Protein AF-A0A2K3LK85-F1 (afdb_monomer)

pLDDT: mean 71.5, std 15.13, range [30.73, 89.31]

Sequence (200 aa):
MRDLKNELQSFEGEEYDESHKAKAIETLKRMESWNLFSDTHEEFQNYTVARDSFLSHLGATLWGSMRHIISPSVSDGAFHYYEKISFQLFFMTQEKVRHIKQLPVDMNAIKDGLSSLMVPSQKPMFSPHMLPLSDDPDLAMAFSVARRAAAVPLLLVNGTYRKTIRTYLDSSILQYQLQRLNKHGSLKVLSGEGSSFTSS

Foldseek 3Di:
DVVLVVVLVVLVPDDDDPVVSVVVVVVSVVVQVPPPPNDDPDDDPVVVVVVVVVVVVVVVVCVVVVCVVCPPDPDPDDDDDDQEDEAEAEAEAQDPPVDPVPDPDDPVVVVVVVVVPDDPSHDYHYHYDYDYCVVDVQLVVLQVVQWDWDFDWDQDPVRDIDTDIDIGGNVPSNVVVVVVVVVVVVVVVVVPPPPDDDDD

Nearest PDB structures (foldseek):
  2wbl-assembly1_B  TM=4.369E-01  e=9.406E+00  Arabidopsis thaliana
  5oqm-assembly1_W  TM=2.975E-01  e=4.882E+00  Saccharomyces cerevisiae
  2zv3-assembly5_I-2  TM=2.034E-01  e=3.756E+00  Methanocaldococcus jannaschii DSM 2661

Organism: Trifolium pratense (NCBI:txid57577)

Secondary structure (DSSP, 8-state):
-HHHHHHHHHHHTS---HHHHHHHHHHHHHHHHT-TTTT-----THHHHHHHHHHHHHHHHHHHHHHHH-PPPS-SS-----SEEEEEEEEEESS----GGGSS--HHHHHHHHHHTS-TT-EEEEEEEEEE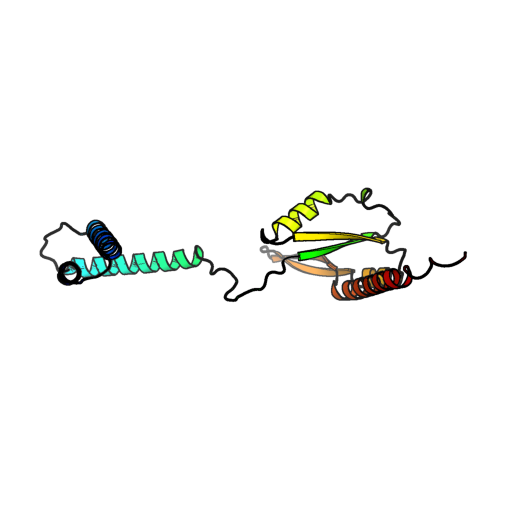TTS-HHHHHHHHHHEEEEEEEEE-TTS-EEEEEEEEE-HHHHHHHHHHHHHHHHHHHHTTSS------

Radius of gyration: 34.55 Å; Cα contacts (8 Å, |Δi|>4): 120; chains: 1; bounding box: 71×32×111 Å

Structure (mmCIF, N/CA/C/O backbone):
data_AF-A0A2K3LK85-F1
#
_entry.id   AF-A0A2K3LK85-F1
#
loop_
_atom_site.group_PDB
_atom_site.id
_atom_site.type_symbol
_atom_site.label_atom_id
_atom_site.label_alt_id
_atom_site.label_comp_id
_atom_site.label_asym_id
_atom_site.label_entity_id
_atom_site.label_seq_id
_atom_site.pdbx_PDB_ins_code
_atom_site.Cartn_x
_atom_site.Cartn_y
_atom_site.Cartn_z
_atom_site.occupancy
_atom_site.B_iso_or_equiv
_atom_site.auth_seq_id
_atom_site.auth_comp_id
_atom_site.auth_asym_id
_atom_site.auth_atom_id
_atom_site.pdbx_PDB_model_num
ATOM 1 N N . MET A 1 1 ? -18.740 -0.805 57.626 1.00 52.25 1 MET A N 1
ATOM 2 C CA . MET A 1 1 ? -19.887 -1.689 57.283 1.00 52.25 1 MET A CA 1
ATOM 3 C C . MET A 1 1 ? -21.223 -1.240 57.881 1.00 52.25 1 MET A C 1
ATOM 5 O O . MET A 1 1 ? -22.239 -1.792 57.484 1.00 52.25 1 MET A O 1
ATOM 9 N N . ARG A 1 2 ? -21.274 -0.247 58.788 1.00 50.94 2 ARG A N 1
ATOM 10 C CA . ARG A 1 2 ? -22.553 0.402 59.142 1.00 50.94 2 ARG A CA 1
ATOM 11 C C . ARG A 1 2 ? -23.073 1.266 57.984 1.00 50.94 2 ARG A C 1
ATOM 13 O O . ARG A 1 2 ? -24.274 1.337 57.781 1.00 50.94 2 ARG A O 1
ATOM 20 N N . ASP A 1 3 ? -22.163 1.787 57.165 1.00 57.94 3 ASP A N 1
ATOM 21 C CA . ASP A 1 3 ? -22.474 2.708 56.065 1.00 57.94 3 ASP A CA 1
ATOM 22 C C . ASP A 1 3 ? -23.270 2.043 54.930 1.00 57.94 3 ASP A C 1
ATOM 24 O O . ASP A 1 3 ? -24.302 2.567 54.549 1.00 57.94 3 ASP A O 1
ATOM 28 N N . LEU A 1 4 ? -22.914 0.824 54.494 1.00 58.78 4 LEU A N 1
ATOM 29 C CA . LEU A 1 4 ? -23.680 0.084 53.469 1.00 58.78 4 LEU A CA 1
ATOM 30 C C . LEU A 1 4 ? -25.097 -0.310 53.921 1.00 58.78 4 LEU A C 1
ATOM 32 O O . LEU A 1 4 ? -26.028 -0.311 53.120 1.00 58.78 4 LEU A O 1
ATOM 36 N N . LYS A 1 5 ? -25.272 -0.651 55.205 1.00 61.19 5 LYS A N 1
ATOM 37 C CA . LYS A 1 5 ? -26.602 -0.946 55.765 1.00 61.19 5 LYS A CA 1
ATOM 38 C C . LYS A 1 5 ? -27.460 0.320 55.853 1.00 61.19 5 LYS A C 1
ATOM 40 O O . LYS A 1 5 ? -28.657 0.252 55.591 1.00 61.19 5 LYS A O 1
ATOM 45 N N . ASN A 1 6 ? -26.840 1.459 56.161 1.00 64.50 6 ASN A N 1
ATOM 46 C CA . ASN A 1 6 ? -27.499 2.763 56.155 1.00 64.50 6 ASN A CA 1
ATOM 47 C C . ASN A 1 6 ? -27.847 3.217 54.725 1.00 64.50 6 ASN A C 1
ATOM 49 O O . ASN A 1 6 ? -28.935 3.738 54.505 1.00 64.50 6 ASN A O 1
ATOM 53 N N . GLU A 1 7 ? -26.973 2.966 53.745 1.00 63.00 7 GLU A N 1
ATOM 54 C CA . GLU A 1 7 ? -27.234 3.246 52.327 1.00 63.00 7 GLU A CA 1
ATOM 55 C C . GLU A 1 7 ? -28.400 2.398 51.794 1.00 63.00 7 GLU A C 1
ATOM 57 O O . GLU A 1 7 ? -29.310 2.942 51.171 1.00 63.00 7 GLU A O 1
ATOM 62 N N . LEU A 1 8 ? -28.458 1.100 52.122 1.00 64.06 8 LEU A N 1
ATOM 63 C CA . LEU A 1 8 ? -29.600 0.230 51.792 1.00 64.06 8 LEU A CA 1
ATOM 64 C C . LEU A 1 8 ? -30.926 0.763 52.356 1.00 64.06 8 LEU A C 1
ATOM 66 O O . LEU A 1 8 ? -31.922 0.778 51.636 1.00 64.06 8 LEU A O 1
ATOM 70 N N . GLN A 1 9 ? -30.933 1.238 53.608 1.00 63.16 9 GLN A N 1
ATOM 71 C CA . GLN A 1 9 ? -32.120 1.857 54.212 1.00 63.16 9 GLN A CA 1
ATOM 72 C C . GLN A 1 9 ? -32.482 3.199 53.565 1.00 63.16 9 GLN A C 1
ATOM 74 O O . GLN A 1 9 ? -33.666 3.491 53.408 1.00 63.16 9 GLN A O 1
ATOM 79 N N . SER A 1 10 ? -31.497 4.004 53.146 1.00 64.00 10 SER A N 1
ATOM 80 C CA . SER A 1 10 ? -31.772 5.273 52.455 1.00 64.00 10 SER A CA 1
ATOM 81 C C . SER A 1 10 ? -32.416 5.071 51.086 1.00 64.00 10 SER A C 1
ATOM 83 O O . SER A 1 10 ? -33.276 5.856 50.694 1.00 64.00 10 SER A O 1
ATOM 85 N N . PHE A 1 11 ? -32.082 3.974 50.397 1.00 61.31 11 PHE A N 1
ATOM 86 C CA . PHE A 1 11 ? -32.731 3.649 49.136 1.00 61.31 11 PHE A CA 1
ATOM 87 C C . PHE A 1 11 ? -34.175 3.206 49.333 1.00 61.31 11 PHE A C 1
ATOM 89 O O . PHE A 1 11 ? -34.957 3.388 48.420 1.00 61.31 11 PHE A O 1
ATOM 96 N N . GLU A 1 12 ? -34.587 2.687 50.488 1.00 60.94 12 GLU A N 1
ATOM 97 C CA . GLU A 1 12 ? -35.963 2.218 50.696 1.00 60.94 12 GLU A CA 1
ATOM 98 C C . GLU A 1 12 ? -36.992 3.374 50.676 1.00 60.94 12 GLU A C 1
ATOM 100 O O . GLU A 1 12 ? -38.102 3.186 50.174 1.00 60.94 12 GLU A O 1
ATOM 105 N N . GLY A 1 13 ? -36.599 4.585 51.097 1.00 57.75 13 GLY A N 1
ATOM 106 C CA . GLY A 1 13 ? -37.494 5.731 51.325 1.00 57.75 13 GLY A CA 1
ATOM 107 C C . GLY A 1 13 ? -37.734 6.716 50.168 1.00 57.75 13 GLY A C 1
ATOM 108 O O . GLY A 1 13 ? -38.647 7.529 50.289 1.00 57.75 13 GLY A O 1
ATOM 109 N N . GLU A 1 14 ? -36.975 6.676 49.064 1.00 58.06 14 GLU A N 1
ATOM 110 C CA . GLU A 1 14 ? -37.118 7.660 47.969 1.00 58.06 14 GLU A CA 1
ATOM 111 C C . GLU A 1 14 ? -37.818 7.103 46.710 1.00 58.06 14 GLU A C 1
ATOM 113 O O . GLU A 1 14 ? -37.656 5.937 46.326 1.00 58.06 14 GLU A O 1
ATOM 118 N N . GLU A 1 15 ? -38.614 7.976 46.081 1.00 56.16 15 GLU A N 1
ATOM 119 C CA . GLU A 1 15 ? -39.517 7.775 44.934 1.00 56.16 15 GLU A CA 1
ATOM 120 C C . GLU A 1 15 ? -38.744 7.753 43.593 1.00 56.16 15 GLU A C 1
ATOM 122 O O . GLU A 1 15 ? -39.042 8.487 42.654 1.00 56.16 15 GLU A O 1
ATOM 127 N N . TYR A 1 16 ? -37.687 6.939 43.514 1.00 57.47 16 TYR A N 1
ATOM 128 C CA . TYR A 1 16 ? -36.951 6.679 42.271 1.00 57.47 16 TYR A CA 1
ATOM 129 C C . TYR A 1 16 ? -37.544 5.486 41.510 1.00 57.47 16 TYR A C 1
ATOM 131 O O . TYR A 1 16 ? -37.995 4.519 42.120 1.00 57.47 16 TYR A O 1
ATOM 139 N N . ASP A 1 17 ? -37.469 5.553 40.175 1.00 63.59 17 ASP A N 1
ATOM 140 C CA . ASP A 1 17 ? -37.829 4.515 39.198 1.00 63.59 17 ASP A CA 1
ATOM 141 C C . ASP A 1 17 ? -37.595 3.090 39.750 1.00 63.59 17 ASP A C 1
ATOM 143 O O . ASP A 1 17 ? -36.450 2.658 39.919 1.00 63.59 17 ASP A O 1
ATOM 147 N N . GLU A 1 18 ? -38.675 2.347 40.019 1.00 66.75 18 GLU A N 1
ATOM 148 C CA . GLU A 1 18 ? -38.678 0.996 40.625 1.00 66.75 18 GLU A CA 1
ATOM 149 C C . GLU A 1 18 ? -37.635 0.044 39.995 1.00 66.75 18 GLU A C 1
ATOM 151 O O . GLU A 1 18 ? -36.979 -0.744 40.675 1.00 66.75 18 GLU A O 1
ATOM 156 N N . SER A 1 19 ? -37.398 0.174 38.684 1.00 66.75 19 SER A N 1
ATOM 157 C CA . SER A 1 19 ? -36.391 -0.589 37.928 1.00 66.75 19 SER A CA 1
ATOM 158 C C . SER A 1 19 ? -34.941 -0.263 38.319 1.00 66.75 19 SER A C 1
ATOM 160 O O . SER A 1 19 ? -34.103 -1.163 38.436 1.00 66.75 19 SER A O 1
ATOM 162 N N . HIS A 1 20 ? -34.626 1.014 38.543 1.00 65.25 20 HIS A N 1
ATOM 163 C CA . HIS A 1 20 ? -33.297 1.451 38.979 1.00 65.25 20 HIS A CA 1
ATOM 164 C C . HIS A 1 20 ? -33.050 1.059 40.435 1.00 65.25 20 HIS A C 1
ATOM 166 O O . HIS A 1 20 ? -31.958 0.599 40.769 1.00 65.25 20 HIS A O 1
ATOM 172 N N . LYS A 1 21 ? -34.092 1.146 41.266 1.00 68.00 21 LYS A N 1
ATOM 173 C CA . LYS A 1 21 ? -34.088 0.723 42.668 1.00 68.00 21 LYS A CA 1
ATOM 174 C C . LYS A 1 21 ? -33.811 -0.776 42.799 1.00 68.00 21 LYS A C 1
ATOM 176 O O . LYS A 1 21 ? -32.891 -1.178 43.509 1.00 68.00 21 LYS A O 1
ATOM 181 N N . ALA A 1 22 ? -34.523 -1.599 42.028 1.00 74.25 22 ALA A N 1
ATOM 182 C CA . ALA A 1 22 ? -34.321 -3.045 41.995 1.00 74.25 22 ALA A CA 1
ATOM 183 C C . ALA A 1 22 ? -32.904 -3.425 41.536 1.00 74.25 22 ALA A C 1
ATOM 185 O O . ALA A 1 22 ? -32.256 -4.256 42.175 1.00 74.25 22 ALA A O 1
ATOM 186 N N . LYS A 1 23 ? -32.386 -2.779 40.481 1.00 75.12 23 LYS A N 1
ATOM 187 C CA . LYS A 1 23 ? -31.014 -3.013 39.998 1.00 75.12 23 LYS A CA 1
ATOM 188 C C . LYS A 1 23 ? -29.960 -2.590 41.015 1.00 75.12 23 LYS A C 1
ATOM 190 O O . LYS A 1 23 ? -29.017 -3.344 41.226 1.00 75.12 23 LYS A O 1
ATOM 195 N N . ALA A 1 24 ? -30.131 -1.433 41.657 1.00 71.25 24 ALA A N 1
ATOM 196 C CA . ALA A 1 24 ? -29.219 -0.937 42.685 1.00 71.25 24 ALA A CA 1
ATOM 197 C C . ALA A 1 24 ? -29.169 -1.894 43.887 1.00 71.25 24 ALA A C 1
ATOM 199 O O . ALA A 1 24 ? -28.087 -2.306 44.312 1.00 71.25 24 ALA A O 1
ATOM 200 N N . ILE A 1 25 ? -30.333 -2.337 44.369 1.00 75.44 25 ILE A N 1
ATOM 201 C CA . ILE A 1 25 ? -30.440 -3.311 45.462 1.00 75.44 25 ILE A CA 1
ATOM 202 C C . ILE A 1 25 ? -29.812 -4.652 45.066 1.00 75.44 25 ILE A C 1
ATOM 204 O O . ILE A 1 25 ? -29.094 -5.251 45.867 1.00 75.44 25 ILE A O 1
ATOM 208 N N . GLU A 1 26 ? -30.031 -5.128 43.838 1.00 78.62 26 GLU A N 1
ATOM 209 C CA . GLU A 1 26 ? -29.419 -6.368 43.352 1.00 78.62 26 GLU A CA 1
ATOM 210 C C . GLU A 1 26 ? -27.890 -6.250 43.269 1.00 78.62 26 GLU A C 1
ATOM 212 O O . GLU A 1 26 ? -27.180 -7.153 43.714 1.00 78.62 26 GLU A O 1
ATOM 217 N N . THR A 1 27 ? -27.363 -5.128 42.766 1.00 73.50 27 THR A N 1
ATOM 218 C CA . THR A 1 27 ? -25.914 -4.882 42.737 1.00 73.50 27 THR A CA 1
ATOM 219 C C . THR A 1 27 ? -25.313 -4.805 44.133 1.00 73.50 27 THR A C 1
ATOM 221 O O . THR A 1 27 ? -24.254 -5.385 44.357 1.00 73.50 27 THR A O 1
ATOM 224 N N . LEU A 1 28 ? -25.998 -4.177 45.089 1.00 67.44 28 LEU A N 1
ATOM 225 C CA . LEU A 1 28 ? -25.526 -4.065 46.469 1.00 67.44 28 LEU A CA 1
ATOM 226 C C . LEU A 1 28 ? -25.572 -5.414 47.200 1.00 67.44 28 LEU A C 1
ATOM 228 O O . LEU A 1 28 ? -24.595 -5.781 47.849 1.00 67.44 28 LEU A O 1
ATOM 232 N N . LYS A 1 29 ? -26.633 -6.212 47.017 1.00 70.88 29 LYS A N 1
ATOM 233 C CA . LYS A 1 29 ? -26.694 -7.602 47.513 1.00 70.88 29 LYS A CA 1
ATOM 234 C C . LYS A 1 29 ? -25.614 -8.473 46.886 1.00 70.88 29 LYS A C 1
ATOM 236 O O . LYS A 1 29 ? -25.012 -9.304 47.562 1.00 70.88 29 LYS A O 1
ATOM 241 N N . ARG A 1 30 ? -25.333 -8.275 45.596 1.00 70.81 30 ARG A N 1
ATOM 242 C CA . ARG A 1 30 ? -24.245 -8.972 44.911 1.00 70.81 30 ARG A CA 1
ATOM 243 C C . ARG A 1 30 ? -22.894 -8.576 45.503 1.00 70.81 30 ARG A C 1
ATOM 245 O O . ARG A 1 30 ? -22.093 -9.464 45.762 1.00 70.81 30 ARG A O 1
ATOM 252 N N . MET A 1 31 ? -22.666 -7.295 45.788 1.00 63.22 31 MET A N 1
ATOM 253 C CA . MET A 1 31 ? -21.455 -6.807 46.462 1.00 63.22 31 MET A CA 1
ATOM 254 C C . MET A 1 31 ? -21.315 -7.352 47.888 1.00 63.22 31 MET A C 1
ATOM 256 O O . MET A 1 31 ? -20.213 -7.726 48.282 1.00 63.22 31 MET A O 1
ATOM 260 N N . GLU A 1 32 ? -22.415 -7.465 48.636 1.00 64.56 32 GLU A N 1
ATOM 261 C CA . GLU A 1 32 ? -22.434 -8.118 49.950 1.00 64.56 32 GLU A CA 1
ATOM 262 C C . GLU A 1 32 ? -22.091 -9.612 49.839 1.00 64.56 32 GLU A C 1
ATOM 264 O O . GLU A 1 32 ? -21.242 -10.099 50.581 1.00 64.56 32 GLU A O 1
ATOM 269 N N . SER A 1 33 ? -22.663 -10.326 48.863 1.00 65.12 33 SER A N 1
ATOM 270 C CA . SER A 1 33 ? -22.362 -11.746 48.613 1.00 65.12 33 SER A CA 1
ATOM 271 C C . SER A 1 33 ? -20.931 -11.995 48.119 1.00 65.12 33 SER A C 1
ATOM 273 O O . SER A 1 33 ? -20.397 -13.088 48.279 1.00 65.12 33 SER A O 1
ATOM 275 N N . TRP A 1 34 ? -20.299 -10.976 47.529 1.00 62.75 34 TRP A N 1
ATOM 276 C CA . TRP A 1 34 ? -18.907 -11.003 47.071 1.00 62.75 34 TRP A CA 1
ATOM 277 C C . TRP A 1 34 ? -17.908 -10.636 48.173 1.00 62.75 34 TRP A C 1
ATOM 279 O O . TRP A 1 34 ? -16.705 -10.525 47.924 1.00 62.75 34 TRP A O 1
ATOM 289 N N . ASN A 1 35 ? -18.385 -10.429 49.400 1.00 61.84 35 ASN A N 1
ATOM 290 C CA . ASN A 1 35 ? -17.525 -10.210 50.543 1.00 61.84 35 ASN A CA 1
ATOM 291 C C . ASN A 1 35 ? -16.883 -11.541 50.962 1.00 61.84 35 ASN A C 1
ATOM 293 O O . ASN A 1 35 ? -17.434 -12.290 51.760 1.00 61.84 35 ASN A O 1
ATOM 297 N N . LEU A 1 36 ? -15.683 -11.808 50.443 1.00 61.53 36 LEU A N 1
ATOM 298 C CA . LEU A 1 36 ? -14.880 -13.008 50.723 1.00 61.53 36 LEU A CA 1
ATOM 299 C C . LEU A 1 36 ? -14.551 -13.212 52.223 1.00 61.53 36 LEU A C 1
ATOM 301 O O . LEU A 1 36 ? -14.038 -14.258 52.606 1.00 61.53 36 LEU A O 1
ATOM 305 N N . PHE A 1 37 ? -14.817 -12.209 53.066 1.00 62.59 37 PHE A N 1
ATOM 306 C CA . PHE A 1 37 ? -14.458 -12.165 54.487 1.00 62.59 37 PHE A CA 1
ATOM 307 C C . PHE A 1 37 ? -15.685 -12.105 55.413 1.00 62.59 37 PHE A C 1
ATOM 309 O O . PHE A 1 37 ? -15.591 -11.593 56.527 1.00 62.59 37 PHE A O 1
ATOM 316 N N . SER A 1 38 ? -16.861 -12.533 54.944 1.00 55.75 38 SER A N 1
ATOM 317 C CA . SER A 1 38 ? -18.139 -12.236 55.601 1.00 55.75 38 SER A CA 1
ATOM 318 C C . SER A 1 38 ? -18.423 -12.979 56.909 1.00 55.75 38 SER A C 1
ATOM 320 O O . SER A 1 38 ? -19.418 -12.639 57.537 1.00 55.75 38 SER A O 1
ATOM 322 N N . ASP A 1 39 ? -17.592 -13.930 57.349 1.00 52.81 39 ASP A N 1
ATOM 323 C CA . ASP A 1 39 ? -17.990 -14.827 58.447 1.00 52.81 39 ASP A CA 1
ATOM 324 C C . ASP A 1 39 ? -16.873 -15.203 59.439 1.00 52.81 39 ASP A C 1
ATOM 326 O O . ASP A 1 39 ? -16.734 -16.351 59.851 1.00 52.81 39 ASP A O 1
ATOM 330 N N . THR A 1 40 ? -16.070 -14.229 59.876 1.00 51.19 40 THR A N 1
ATOM 331 C CA . THR A 1 40 ? -15.215 -14.418 61.064 1.00 51.19 40 THR A CA 1
ATOM 332 C C . THR A 1 40 ? -15.478 -13.322 62.086 1.00 51.19 40 THR A C 1
ATOM 334 O O . THR A 1 40 ? -15.008 -12.190 61.957 1.00 51.19 40 THR A O 1
ATOM 337 N N . HIS A 1 41 ? -16.253 -13.666 63.111 1.00 52.84 41 HIS A N 1
ATOM 338 C CA . HIS A 1 41 ? -16.478 -12.837 64.288 1.00 52.84 41 HIS A CA 1
ATOM 339 C C . HIS A 1 41 ? -15.264 -12.988 65.226 1.00 52.84 41 HIS A C 1
ATOM 341 O O . HIS A 1 41 ? -15.314 -13.776 66.162 1.00 52.84 41 HIS A O 1
ATOM 347 N N . GLU A 1 42 ? -14.149 -12.292 64.967 1.00 50.56 42 GLU A N 1
ATOM 348 C CA . GLU A 1 42 ? -12.942 -12.421 65.808 1.00 50.56 42 GLU A CA 1
ATOM 349 C C . GLU A 1 42 ? -12.243 -11.090 66.146 1.00 50.56 42 GLU A C 1
ATOM 351 O O . GLU A 1 42 ? -12.162 -10.155 65.351 1.00 50.56 42 GLU A O 1
ATOM 356 N N . GLU A 1 43 ? -11.736 -11.047 67.381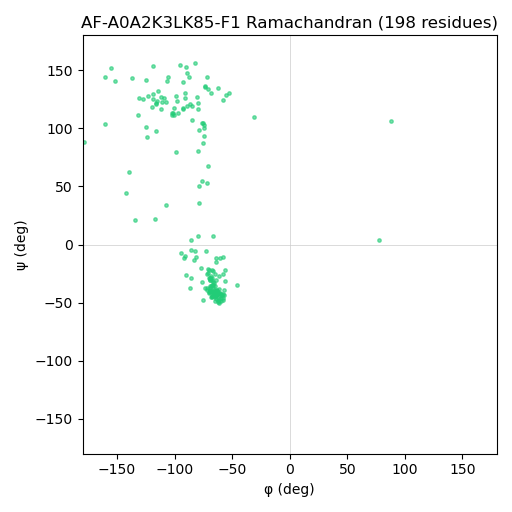 1.00 48.75 43 GLU A N 1
ATOM 357 C CA . GLU A 1 43 ? -11.305 -9.918 68.224 1.00 48.75 43 GLU A CA 1
ATOM 358 C C . GLU A 1 43 ? -10.068 -9.110 67.773 1.00 48.75 43 GLU A C 1
ATOM 360 O O . GLU A 1 43 ? -9.613 -8.230 68.507 1.00 48.75 43 GLU A O 1
ATOM 365 N N . PHE A 1 44 ? -9.500 -9.340 66.585 1.00 52.12 44 PHE A N 1
ATOM 366 C CA . PHE A 1 44 ? -8.187 -8.780 66.230 1.00 52.12 44 PHE A CA 1
ATOM 367 C C . PHE A 1 44 ? -8.226 -7.708 65.129 1.00 52.12 44 PHE A C 1
ATOM 369 O O . PHE A 1 44 ? -8.478 -7.976 63.957 1.00 52.12 44 PHE A O 1
ATOM 376 N N . GLN A 1 45 ? -7.828 -6.486 65.501 1.00 54.47 45 GLN A N 1
ATOM 377 C CA . GLN A 1 45 ? -7.684 -5.301 64.632 1.00 54.47 45 GLN A CA 1
ATOM 378 C C . GLN A 1 45 ? -6.661 -5.459 63.481 1.00 54.47 45 GLN A C 1
ATOM 380 O O . GLN A 1 45 ? -6.619 -4.636 62.569 1.00 54.47 45 GLN A O 1
ATOM 385 N N . ASN A 1 46 ? -5.839 -6.515 63.488 1.00 53.66 46 ASN A N 1
ATOM 386 C CA . ASN A 1 46 ? -4.770 -6.721 62.502 1.00 53.66 46 ASN A CA 1
ATOM 387 C C . ASN A 1 46 ? -5.266 -7.222 61.132 1.00 53.66 46 ASN A C 1
ATOM 389 O O . ASN A 1 46 ? -4.566 -7.043 60.133 1.00 53.66 46 ASN A O 1
ATOM 393 N N . TYR A 1 47 ? -6.470 -7.803 61.049 1.00 55.91 47 TYR A N 1
ATOM 394 C CA . TYR A 1 47 ? -7.026 -8.285 59.775 1.00 55.91 47 TYR A CA 1
ATOM 395 C C . TYR A 1 47 ? -7.384 -7.149 58.810 1.00 55.91 47 TYR A C 1
ATOM 397 O O . TYR A 1 47 ? -7.323 -7.336 57.596 1.00 55.91 47 TYR A O 1
ATOM 405 N N . THR A 1 48 ? -7.691 -5.955 59.323 1.00 60.78 48 THR A N 1
ATOM 406 C CA . THR A 1 48 ? -8.045 -4.791 58.498 1.00 60.78 48 THR A CA 1
ATOM 407 C C . THR A 1 48 ? -6.863 -4.326 57.645 1.00 60.78 48 THR A C 1
ATOM 409 O O . THR A 1 48 ? -7.025 -4.094 56.453 1.00 60.78 48 THR A O 1
ATOM 412 N N . VAL A 1 49 ? -5.647 -4.292 58.207 1.00 65.62 49 VAL A N 1
ATOM 413 C CA . VAL A 1 49 ? -4.433 -3.886 57.471 1.00 65.62 49 VAL A CA 1
ATOM 414 C C . VAL A 1 49 ? -4.040 -4.933 56.426 1.00 65.62 49 VAL A C 1
ATOM 416 O O . VAL A 1 49 ? -3.680 -4.582 55.303 1.00 65.62 49 VAL A O 1
ATOM 419 N N . ALA A 1 50 ? -4.142 -6.222 56.766 1.00 68.88 50 ALA A N 1
ATOM 420 C CA . ALA A 1 50 ? -3.867 -7.310 55.826 1.00 68.88 50 ALA A CA 1
ATOM 421 C C . ALA A 1 50 ? -4.871 -7.319 54.661 1.00 68.88 50 ALA A C 1
ATOM 423 O O . ALA A 1 50 ? -4.479 -7.475 53.504 1.00 68.88 50 ALA A O 1
ATOM 424 N N . ARG A 1 51 ? -6.153 -7.079 54.957 1.00 70.12 51 ARG A N 1
ATOM 425 C CA . ARG A 1 51 ? -7.216 -6.921 53.960 1.00 70.12 51 ARG A CA 1
ATOM 426 C C . ARG A 1 51 ? -6.956 -5.727 53.045 1.00 70.12 51 ARG A C 1
ATOM 428 O O . ARG A 1 51 ? -7.005 -5.887 51.828 1.00 70.12 51 ARG A O 1
ATOM 435 N N . ASP A 1 52 ? -6.666 -4.558 53.605 1.00 72.38 52 ASP A N 1
ATOM 436 C CA . ASP A 1 52 ? -6.443 -3.343 52.816 1.00 72.38 52 ASP A CA 1
ATOM 437 C C . ASP A 1 52 ? -5.174 -3.456 51.961 1.00 72.38 52 ASP A C 1
ATOM 439 O O . ASP A 1 52 ? -5.166 -3.033 50.803 1.00 72.38 52 ASP A O 1
ATOM 443 N N . SER A 1 53 ? -4.127 -4.105 52.479 1.00 79.38 53 SER A N 1
ATOM 444 C CA . SER A 1 53 ? -2.909 -4.409 51.724 1.00 79.38 53 SER A CA 1
ATOM 445 C C . SER A 1 53 ? -3.178 -5.384 50.572 1.00 79.38 53 SER A C 1
ATOM 447 O O . SER A 1 53 ? -2.757 -5.130 49.441 1.00 79.38 53 SER A O 1
ATOM 449 N N . PHE A 1 54 ? -3.948 -6.450 50.818 1.00 82.00 54 PHE A N 1
ATOM 450 C CA . PHE A 1 54 ? -4.345 -7.411 49.788 1.00 82.00 54 PHE A CA 1
ATOM 451 C C . PHE A 1 54 ? -5.187 -6.757 48.684 1.00 82.00 54 PHE A C 1
ATOM 453 O O . PHE A 1 54 ? -4.865 -6.899 47.504 1.00 82.00 54 PHE A O 1
ATOM 460 N N . LEU A 1 55 ? -6.223 -5.995 49.049 1.00 83.00 55 LEU A N 1
ATOM 461 C CA . LEU A 1 55 ? -7.083 -5.301 48.085 1.00 83.00 55 LEU A CA 1
ATOM 462 C C . LEU A 1 55 ? -6.304 -4.257 47.277 1.00 83.00 55 LEU A C 1
ATOM 464 O O . LEU A 1 55 ? -6.483 -4.167 46.062 1.00 83.00 55 LEU A O 1
ATOM 468 N N . SER A 1 56 ? -5.391 -3.523 47.919 1.00 85.44 56 SER A N 1
ATOM 469 C CA . SER A 1 56 ? -4.513 -2.564 47.238 1.00 85.44 56 SER A CA 1
ATOM 470 C C . SER A 1 56 ? -3.584 -3.257 46.241 1.00 85.44 56 SER A C 1
ATOM 472 O O . SER A 1 56 ? -3.423 -2.796 45.109 1.00 85.44 56 SER A O 1
ATOM 474 N N . HIS A 1 57 ? -2.996 -4.392 46.626 1.00 84.00 57 HIS A N 1
ATOM 475 C CA . HIS A 1 57 ? -2.084 -5.131 45.760 1.00 84.00 57 HIS A CA 1
ATOM 476 C C . HIS A 1 57 ? -2.810 -5.782 44.572 1.00 84.00 57 HIS A C 1
ATOM 478 O O . HIS A 1 57 ? -2.326 -5.724 43.435 1.00 84.00 57 HIS A O 1
ATOM 484 N N . LEU A 1 58 ? -4.000 -6.335 44.810 1.00 84.12 58 LEU A N 1
ATOM 485 C CA . LEU A 1 58 ? -4.863 -6.900 43.776 1.00 84.12 58 LEU A CA 1
ATOM 486 C C . LEU A 1 58 ? -5.339 -5.816 42.800 1.00 84.12 58 LEU A C 1
ATOM 488 O O . LEU A 1 58 ? -5.233 -6.002 41.587 1.00 84.12 58 LEU A O 1
ATOM 492 N N . GLY A 1 59 ? -5.768 -4.656 43.308 1.00 82.75 59 GLY A N 1
ATOM 493 C CA . GLY A 1 59 ? -6.150 -3.504 42.488 1.00 82.75 59 GLY A CA 1
ATOM 494 C C . GLY A 1 59 ? -5.002 -2.994 41.613 1.00 82.75 59 GLY A C 1
ATOM 495 O O . GLY A 1 59 ? -5.191 -2.772 40.417 1.00 82.75 59 GLY A O 1
ATOM 496 N N . ALA A 1 60 ? -3.789 -2.890 42.167 1.00 84.31 60 ALA A N 1
ATOM 497 C CA . ALA A 1 60 ? -2.600 -2.487 41.414 1.00 84.31 60 ALA A CA 1
ATOM 498 C C . ALA A 1 60 ? -2.238 -3.491 40.304 1.00 84.31 60 ALA A C 1
ATOM 500 O O . ALA A 1 60 ? -1.918 -3.094 39.181 1.00 84.31 60 ALA A O 1
ATOM 501 N N . THR A 1 61 ? -2.329 -4.789 40.599 1.00 84.31 61 THR A N 1
ATOM 502 C CA . THR A 1 61 ? -2.031 -5.863 39.638 1.00 84.31 61 THR A CA 1
ATOM 503 C C . THR A 1 61 ? -3.055 -5.897 38.506 1.00 84.31 61 THR A C 1
ATOM 505 O O . THR A 1 61 ? -2.685 -5.966 37.331 1.00 84.31 61 THR A O 1
ATOM 508 N N . LEU A 1 62 ? -4.341 -5.767 38.842 1.00 80.62 62 LEU A N 1
ATOM 509 C CA . LEU A 1 62 ? -5.414 -5.683 37.856 1.00 80.62 62 LEU A CA 1
ATOM 510 C C . LEU A 1 62 ? -5.254 -4.448 36.970 1.00 80.62 62 LEU A C 1
ATOM 512 O O . LEU A 1 62 ? -5.260 -4.596 35.753 1.00 80.62 62 LEU A O 1
ATOM 516 N N . TRP A 1 63 ? -5.011 -3.265 37.541 1.00 76.00 63 TRP A N 1
ATOM 517 C CA . TRP A 1 63 ? -4.794 -2.036 36.769 1.00 76.00 63 TRP A CA 1
ATOM 518 C C . TRP A 1 63 ? -3.593 -2.136 35.816 1.00 76.00 63 TRP A C 1
ATOM 520 O O . TRP A 1 63 ? -3.683 -1.737 34.651 1.00 76.00 63 TRP A O 1
ATOM 530 N N . GLY A 1 64 ? -2.482 -2.719 36.282 1.00 74.88 64 GLY A N 1
ATOM 531 C CA . GLY A 1 64 ? -1.310 -2.996 35.451 1.00 74.88 64 GLY A CA 1
ATOM 532 C C . GLY A 1 64 ? -1.629 -3.929 34.279 1.00 74.88 64 GLY A C 1
ATOM 533 O O . GLY A 1 64 ? -1.273 -3.628 33.143 1.00 74.88 64 GLY A O 1
ATOM 534 N N . SER A 1 65 ? -2.364 -5.018 34.527 1.00 73.88 65 SER A N 1
ATOM 535 C CA . SER A 1 65 ? -2.773 -5.964 33.477 1.00 73.88 65 SER A CA 1
ATOM 536 C C . SER A 1 65 ? -3.803 -5.377 32.499 1.00 73.88 65 SER A C 1
ATOM 538 O O . SER A 1 65 ? -3.713 -5.590 31.289 1.00 73.88 65 SER A O 1
ATOM 540 N N . MET A 1 66 ? -4.739 -4.566 32.993 1.00 63.94 66 MET A N 1
ATOM 541 C CA . MET A 1 66 ? -5.814 -3.966 32.206 1.00 63.94 66 MET A CA 1
ATOM 542 C C . MET A 1 66 ? -5.277 -2.917 31.226 1.00 63.94 66 MET A C 1
ATOM 544 O O . MET A 1 66 ? -5.797 -2.820 30.121 1.00 63.94 66 MET A O 1
ATOM 548 N N . ARG A 1 67 ? -4.173 -2.222 31.551 1.00 62.00 67 ARG A N 1
ATOM 549 C CA . ARG A 1 67 ? -3.437 -1.370 30.591 1.00 62.00 67 ARG A CA 1
ATOM 550 C C . ARG A 1 67 ? -2.872 -2.130 29.389 1.00 62.00 67 ARG A C 1
ATOM 552 O O . ARG A 1 67 ? -2.676 -1.524 28.341 1.00 62.00 67 ARG A O 1
ATOM 559 N N . HIS A 1 68 ? -2.577 -3.421 29.535 1.00 62.91 68 HIS A N 1
ATOM 560 C CA . HIS A 1 68 ? -2.059 -4.247 28.442 1.00 62.91 68 HIS A CA 1
ATOM 561 C C . HIS A 1 68 ? -3.170 -4.936 27.638 1.00 62.91 68 HIS A C 1
ATOM 563 O O . HIS A 1 68 ? -2.966 -5.225 26.463 1.00 62.91 68 HIS A O 1
ATOM 569 N N . ILE A 1 69 ? -4.336 -5.180 28.247 1.00 60.22 69 ILE A N 1
ATOM 570 C CA . ILE A 1 69 ? -5.505 -5.790 27.585 1.00 60.22 69 ILE A CA 1
ATOM 571 C C . ILE A 1 69 ? -6.361 -4.726 26.885 1.00 60.22 69 ILE A C 1
ATOM 573 O O . ILE A 1 69 ? -6.866 -4.954 25.788 1.00 60.22 69 ILE A O 1
ATOM 577 N N . ILE A 1 70 ? -6.496 -3.547 27.491 1.00 55.56 70 ILE A N 1
ATOM 578 C CA . ILE A 1 70 ? -7.189 -2.395 26.919 1.00 55.56 70 ILE A CA 1
ATOM 579 C C . ILE A 1 70 ? -6.126 -1.479 26.328 1.00 55.56 70 ILE A C 1
ATOM 581 O O . ILE A 1 70 ? -5.730 -0.480 26.927 1.00 55.56 70 ILE A O 1
ATOM 585 N N . SER A 1 71 ? -5.646 -1.814 25.131 1.00 52.19 71 SER A N 1
ATOM 586 C CA . SER A 1 71 ? -5.055 -0.771 24.299 1.00 52.19 71 SER A CA 1
ATOM 587 C C . SER A 1 71 ? -6.142 0.291 24.092 1.00 52.19 71 SER A C 1
ATOM 589 O O . SER A 1 71 ? -7.226 -0.080 23.623 1.00 52.19 71 SER A O 1
ATOM 591 N N . PRO A 1 72 ? -5.923 1.575 24.428 1.00 55.44 72 PRO A N 1
ATOM 592 C CA . PRO A 1 72 ? -6.856 2.610 24.007 1.00 55.44 72 PRO A CA 1
ATOM 593 C C . PRO A 1 72 ? -7.037 2.472 22.494 1.00 55.44 72 PRO A C 1
ATOM 595 O O . PRO A 1 72 ? -6.051 2.324 21.766 1.00 55.44 72 PRO A O 1
ATOM 598 N N . SER A 1 73 ? -8.289 2.435 22.024 1.00 53.25 73 SER A N 1
ATOM 599 C CA . SER A 1 73 ? -8.542 2.402 20.585 1.00 53.25 73 SER A CA 1
ATOM 600 C C . SER A 1 73 ? -7.830 3.604 19.984 1.00 53.25 73 SER A C 1
ATOM 602 O O . SER A 1 73 ? -7.976 4.715 20.497 1.00 53.25 73 SER A O 1
ATOM 604 N N . VAL A 1 74 ? -7.024 3.372 18.956 1.00 57.53 74 VAL A N 1
ATOM 605 C CA . VAL A 1 74 ? -6.139 4.364 18.346 1.00 57.53 74 VAL A CA 1
ATOM 606 C C . VAL A 1 74 ? -6.966 5.391 17.566 1.00 57.53 74 VAL A C 1
ATOM 608 O O . VAL A 1 74 ? -6.943 5.405 16.343 1.00 57.53 74 VAL A O 1
ATOM 611 N N . SER A 1 75 ? -7.752 6.210 18.265 1.00 51.00 75 SER A N 1
ATOM 612 C CA . SER A 1 75 ? -8.506 7.333 17.709 1.00 51.00 75 SER A CA 1
ATOM 613 C C . SER A 1 75 ? -9.279 8.070 18.809 1.00 51.00 75 SER A C 1
ATOM 615 O O . SER A 1 75 ? -10.450 7.791 19.042 1.00 51.00 75 SER A O 1
ATOM 617 N N . ASP A 1 76 ? -8.642 9.052 19.445 1.00 50.66 76 ASP A N 1
ATOM 618 C CA . ASP A 1 76 ? -9.278 10.038 20.342 1.00 50.66 76 ASP A CA 1
ATOM 619 C C . ASP A 1 76 ? -9.998 11.155 19.542 1.00 50.66 76 ASP A C 1
ATOM 621 O O . ASP A 1 76 ? -9.950 12.335 19.873 1.00 50.66 76 ASP A O 1
ATOM 625 N N . GLY A 1 77 ? -10.598 10.813 18.395 1.00 57.97 77 GLY A N 1
ATOM 626 C CA . GLY A 1 77 ? -11.147 11.793 17.456 1.00 57.97 77 GLY A CA 1
ATOM 627 C C . GLY A 1 77 ? -12.265 11.244 16.573 1.00 57.97 77 GLY A C 1
ATOM 628 O O . GLY A 1 77 ? -12.310 10.056 16.259 1.00 57.97 77 GLY A O 1
ATOM 629 N N . ALA A 1 78 ? -13.167 12.129 16.142 1.00 59.69 78 ALA A N 1
ATOM 630 C CA . ALA A 1 78 ? -14.184 11.828 15.138 1.00 59.69 78 ALA A CA 1
ATOM 631 C C . ALA A 1 78 ? -13.535 11.783 13.744 1.00 59.69 78 ALA A C 1
ATOM 633 O O . ALA A 1 78 ? -13.458 12.790 13.040 1.00 59.69 78 ALA A O 1
ATOM 634 N N . PHE A 1 79 ? -13.023 10.619 13.349 1.00 65.62 79 PHE A N 1
ATOM 635 C CA . PHE A 1 79 ? -12.467 10.431 12.010 1.00 65.62 79 PHE A CA 1
ATOM 636 C C . PHE A 1 79 ? -13.594 10.213 10.998 1.00 65.62 79 PHE A C 1
ATOM 638 O O . PHE A 1 79 ? -14.392 9.284 11.112 1.00 65.62 79 PHE A O 1
ATOM 645 N N . HIS A 1 80 ? -13.658 11.082 9.988 1.00 69.12 80 HIS A N 1
ATOM 646 C CA . HIS A 1 80 ? -14.551 10.897 8.852 1.00 69.12 80 HIS A CA 1
ATOM 647 C C . HIS A 1 80 ? -13.984 9.808 7.938 1.00 69.12 80 HIS A C 1
ATOM 649 O O . HIS A 1 80 ? -13.021 10.029 7.201 1.00 69.12 80 HIS A O 1
ATOM 655 N N . TYR A 1 81 ? -14.583 8.621 7.991 1.00 75.06 81 TYR A N 1
ATOM 656 C CA . TYR A 1 81 ? -14.287 7.560 7.041 1.00 75.06 81 TYR A CA 1
ATOM 657 C C . TYR A 1 81 ? -15.037 7.827 5.740 1.00 75.06 81 TYR A C 1
ATOM 659 O O . TYR A 1 81 ? -16.266 7.809 5.702 1.00 75.06 81 TYR A O 1
ATOM 667 N N . TYR A 1 82 ? -14.290 8.050 4.661 1.00 81.12 82 TYR A N 1
ATOM 668 C CA . TYR A 1 82 ? -14.874 8.154 3.329 1.00 81.12 82 TYR A CA 1
ATOM 669 C C . TYR A 1 82 ? -15.549 6.835 2.942 1.00 81.12 82 TYR A C 1
ATOM 671 O O . TYR A 1 82 ? -14.970 5.761 3.113 1.00 81.12 82 TYR A O 1
ATOM 679 N N . GLU A 1 83 ? -16.759 6.921 2.385 1.00 84.12 83 GLU A N 1
ATOM 680 C CA . GLU A 1 83 ? -17.539 5.752 1.956 1.00 84.12 83 GLU A CA 1
ATOM 681 C C . GLU A 1 83 ? -16.871 5.016 0.784 1.00 84.12 83 GLU A C 1
ATOM 683 O O . GLU A 1 83 ? -16.969 3.798 0.672 1.00 84.12 83 GLU A O 1
ATOM 688 N N . LYS A 1 84 ? -16.180 5.739 -0.105 1.00 87.06 84 LYS A N 1
ATOM 689 C CA . LYS A 1 84 ? -15.554 5.179 -1.309 1.00 87.06 84 LYS A CA 1
ATOM 690 C C . LYS A 1 84 ? -14.043 5.332 -1.239 1.00 87.06 84 LYS A C 1
ATOM 692 O O . LYS A 1 84 ? -13.542 6.453 -1.183 1.00 87.06 84 LYS A O 1
ATOM 697 N N . ILE A 1 85 ? -13.323 4.215 -1.315 1.00 87.69 85 ILE A N 1
ATOM 698 C CA . ILE A 1 85 ? -11.859 4.206 -1.413 1.00 87.69 85 ILE A CA 1
ATOM 699 C C . ILE A 1 85 ? -11.470 3.729 -2.806 1.00 87.69 85 ILE A C 1
ATOM 701 O O . ILE A 1 85 ? -11.845 2.636 -3.224 1.00 87.69 85 ILE A O 1
ATOM 705 N N . SER A 1 86 ? -10.717 4.556 -3.529 1.00 87.38 86 SER A N 1
ATOM 706 C CA . SER A 1 86 ? -10.219 4.226 -4.866 1.00 87.38 86 SER A CA 1
ATOM 707 C C . SER A 1 86 ? -8.754 3.810 -4.805 1.00 87.38 86 SER A C 1
ATOM 709 O O . SER A 1 86 ? -7.877 4.628 -4.537 1.00 87.38 86 SER A O 1
ATOM 711 N N . PHE A 1 87 ? -8.489 2.543 -5.094 1.00 87.69 87 PHE A N 1
ATOM 712 C CA . PHE A 1 87 ? -7.152 1.984 -5.225 1.00 87.69 87 PHE A CA 1
ATOM 713 C C . PHE A 1 87 ? -6.713 2.037 -6.687 1.00 87.69 87 PHE A C 1
ATOM 715 O O . PHE A 1 87 ? -7.300 1.382 -7.550 1.00 87.69 87 PHE A O 1
ATOM 722 N N . GLN A 1 88 ? -5.651 2.790 -6.962 1.00 86.31 88 GLN A N 1
ATOM 723 C CA . GLN A 1 88 ? -4.960 2.758 -8.250 1.00 86.31 88 GLN A CA 1
ATOM 724 C C . GLN A 1 88 ? -3.755 1.825 -8.129 1.00 86.31 88 GLN A C 1
ATOM 726 O O . GLN A 1 88 ? -2.823 2.094 -7.373 1.00 86.31 88 GLN A O 1
ATOM 731 N N . LEU A 1 89 ? -3.798 0.706 -8.847 1.00 85.88 89 LEU A N 1
ATOM 732 C CA . LEU A 1 89 ? -2.761 -0.323 -8.825 1.00 85.88 89 LEU A CA 1
ATOM 733 C C . LEU A 1 89 ? -1.904 -0.171 -10.080 1.00 85.88 89 LEU A C 1
ATOM 735 O O . LEU A 1 89 ? -2.386 -0.436 -11.176 1.00 85.88 89 LEU A O 1
ATOM 739 N N . PHE A 1 90 ? -0.650 0.248 -9.931 1.00 83.69 90 PHE A N 1
ATOM 740 C CA . PHE A 1 90 ? 0.272 0.412 -11.056 1.00 83.69 90 PHE A CA 1
ATOM 741 C C . PHE A 1 90 ? 1.226 -0.780 -11.152 1.00 83.69 90 PHE A C 1
ATOM 743 O O . PHE A 1 90 ? 2.032 -1.012 -10.253 1.00 83.69 90 PHE A O 1
ATOM 750 N N . PHE A 1 91 ? 1.159 -1.509 -12.264 1.00 84.38 91 PHE A N 1
ATOM 751 C CA . PHE A 1 91 ? 2.091 -2.586 -12.588 1.00 84.38 91 PHE A CA 1
ATOM 752 C C . PHE A 1 91 ? 3.121 -2.076 -13.586 1.00 84.38 91 PHE A C 1
ATOM 754 O O . PHE A 1 91 ? 2.794 -1.782 -14.737 1.00 84.38 91 PHE A O 1
ATOM 761 N N . MET A 1 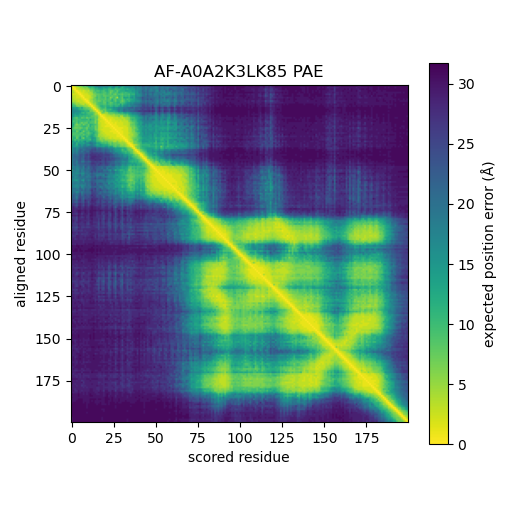92 ? 4.365 -1.957 -13.129 1.00 80.06 92 MET A N 1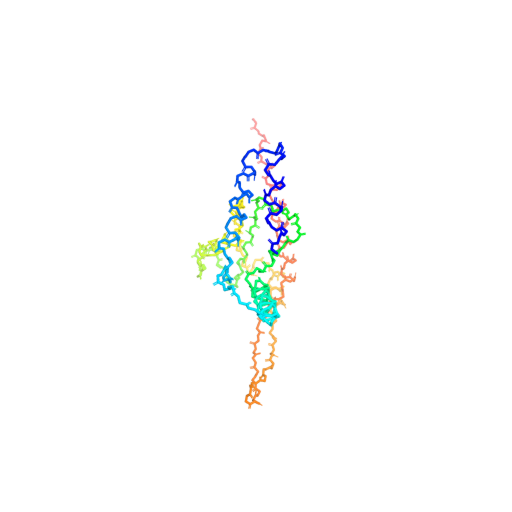
ATOM 762 C CA . MET A 1 92 ? 5.485 -1.506 -13.948 1.00 80.06 92 MET A CA 1
ATOM 763 C 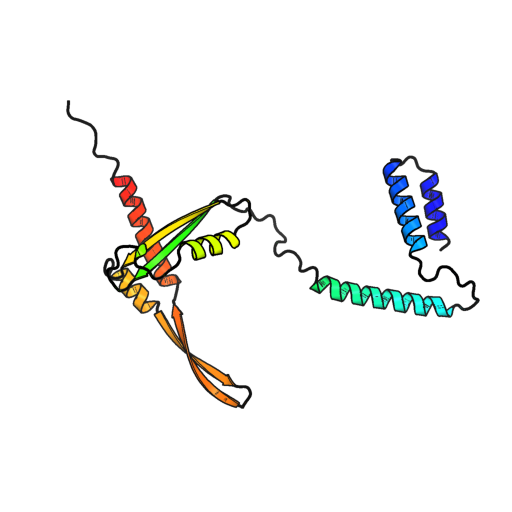C . MET A 1 92 ? 6.268 -2.715 -14.451 1.00 80.06 92 MET A C 1
ATOM 765 O O . MET A 1 92 ? 6.737 -3.526 -13.654 1.00 80.06 92 MET A O 1
ATOM 769 N N . THR A 1 93 ? 6.420 -2.830 -15.769 1.00 79.81 93 THR A N 1
ATOM 770 C CA . THR A 1 93 ? 7.165 -3.924 -16.411 1.00 79.81 93 THR A CA 1
ATOM 771 C C . THR A 1 93 ? 8.253 -3.369 -17.326 1.00 79.81 93 THR A C 1
ATOM 773 O O . THR A 1 93 ? 8.055 -2.354 -17.994 1.00 79.81 93 THR A O 1
ATOM 776 N N . GLN A 1 94 ? 9.420 -4.020 -17.346 1.00 70.88 94 GLN A N 1
ATOM 777 C CA . GLN A 1 94 ? 10.505 -3.696 -18.282 1.00 70.88 94 GLN A CA 1
ATOM 778 C C . GLN A 1 94 ? 10.208 -4.218 -19.693 1.00 70.88 94 GLN A C 1
ATOM 780 O O . GLN A 1 94 ? 10.572 -3.580 -20.678 1.00 70.88 94 GLN A O 1
ATOM 785 N N . GLU A 1 95 ? 9.509 -5.349 -19.792 1.00 66.81 95 GLU A N 1
ATOM 786 C CA . GLU A 1 95 ? 9.110 -5.953 -21.061 1.00 66.81 95 GLU A CA 1
ATOM 787 C C . GLU A 1 95 ? 7.745 -5.431 -21.515 1.00 66.81 95 GLU A C 1
ATOM 789 O O . GLU A 1 95 ? 6.900 -5.080 -20.688 1.00 66.81 95 GLU A O 1
ATOM 794 N N . LYS A 1 96 ? 7.495 -5.424 -22.834 1.00 63.09 96 LYS A N 1
ATOM 795 C CA . LYS A 1 96 ? 6.213 -5.031 -23.454 1.00 63.09 96 LYS A CA 1
ATOM 796 C C . LYS A 1 96 ? 5.113 -6.076 -23.217 1.00 63.09 96 LYS A C 1
ATOM 798 O O . LYS A 1 96 ? 4.468 -6.543 -24.155 1.00 63.09 96 LYS A O 1
ATOM 803 N N . VAL A 1 97 ? 4.881 -6.450 -21.966 1.00 60.53 97 VAL A N 1
ATOM 804 C CA . VAL A 1 97 ? 3.752 -7.289 -21.575 1.00 60.53 97 VAL A CA 1
ATOM 805 C C . VAL A 1 97 ? 2.521 -6.394 -21.586 1.00 60.53 97 VAL A C 1
ATOM 807 O O . VAL A 1 97 ? 2.351 -5.534 -20.728 1.00 60.53 97 VAL A O 1
ATOM 810 N N . ARG A 1 98 ? 1.684 -6.538 -22.616 1.00 59.81 98 ARG A N 1
ATOM 811 C CA . ARG A 1 98 ? 0.502 -5.683 -22.822 1.00 59.81 98 ARG A CA 1
ATOM 812 C C . ARG A 1 98 ? -0.719 -6.135 -22.016 1.00 59.81 98 ARG A C 1
ATOM 814 O O . ARG A 1 98 ? -1.678 -5.378 -21.899 1.00 59.81 98 ARG A O 1
ATOM 821 N N . HIS A 1 99 ? -0.707 -7.345 -21.449 1.00 61.19 99 HIS A N 1
ATOM 822 C CA . HIS A 1 99 ? -1.876 -7.935 -20.791 1.00 61.19 99 HIS A CA 1
ATOM 823 C C . HIS A 1 99 ? -1.621 -8.318 -19.328 1.00 61.19 99 HIS A C 1
ATOM 825 O O . HIS A 1 99 ? -0.716 -9.088 -19.030 1.00 61.19 99 HIS A O 1
ATOM 831 N N . ILE A 1 100 ? -2.491 -7.843 -18.424 1.00 60.69 100 ILE A N 1
ATOM 832 C CA . ILE A 1 100 ? -2.449 -8.113 -16.968 1.00 60.69 100 ILE A CA 1
ATOM 833 C C . ILE A 1 100 ? -2.477 -9.620 -16.674 1.00 60.69 100 ILE A C 1
ATOM 835 O O . ILE A 1 100 ? -1.860 -10.077 -15.723 1.00 60.69 100 ILE A O 1
ATOM 839 N N . LYS A 1 101 ? -3.143 -10.409 -17.529 1.00 62.44 101 LYS A N 1
ATOM 840 C CA . LYS A 1 101 ? -3.237 -11.875 -17.406 1.00 62.44 101 LYS A CA 1
ATOM 841 C C . LYS A 1 101 ? -1.896 -12.606 -17.551 1.00 62.44 101 LYS A C 1
ATOM 843 O O . LYS A 1 101 ? -1.834 -13.789 -17.248 1.00 62.44 101 LYS A O 1
ATOM 848 N N . GLN A 1 102 ? -0.863 -11.937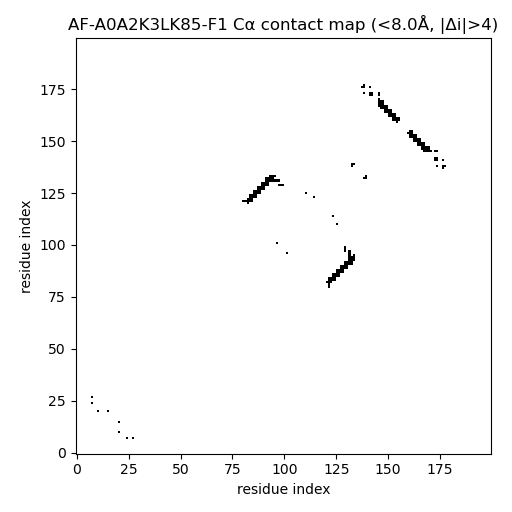 -18.059 1.00 66.69 102 GLN A N 1
ATOM 849 C CA . GLN A 1 102 ? 0.479 -12.502 -18.212 1.00 66.69 102 GLN A CA 1
ATOM 850 C C . GLN A 1 102 ? 1.389 -12.175 -17.021 1.00 66.69 102 GLN A C 1
ATOM 852 O O . GLN A 1 102 ? 2.491 -12.715 -16.950 1.00 66.69 102 GLN A O 1
ATOM 857 N N . LEU A 1 103 ? 0.953 -11.326 -16.076 1.00 68.81 103 LEU A N 1
ATOM 858 C CA . LEU A 1 103 ? 1.695 -11.153 -14.832 1.00 68.81 103 LEU A CA 1
ATOM 859 C C . LEU A 1 103 ? 1.504 -12.389 -13.940 1.00 68.81 103 LEU A C 1
ATOM 861 O O . LEU A 1 103 ? 0.366 -12.821 -13.747 1.00 68.81 103 LEU A O 1
ATOM 865 N N . PRO A 1 104 ? 2.576 -12.914 -13.322 1.00 72.31 104 PRO A N 1
ATOM 866 C CA . PRO A 1 104 ? 2.492 -13.966 -12.313 1.00 72.31 104 PRO A CA 1
ATOM 867 C C . PRO A 1 104 ? 2.014 -13.381 -10.971 1.00 72.31 104 PRO A C 1
ATOM 869 O O . PRO A 1 104 ? 2.698 -13.483 -9.955 1.00 72.31 104 PRO A O 1
ATOM 872 N N . VAL A 1 105 ? 0.874 -12.689 -10.975 1.00 78.12 105 VAL A N 1
ATOM 873 C CA . VAL A 1 105 ? 0.310 -12.014 -9.804 1.00 78.12 105 VAL A CA 1
ATOM 874 C C . VAL A 1 105 ? -1.160 -12.379 -9.670 1.00 78.12 105 VAL A C 1
ATOM 876 O O . VAL A 1 105 ? -1.951 -12.178 -10.593 1.00 78.12 105 VAL A O 1
ATOM 879 N N . ASP A 1 106 ? -1.531 -12.881 -8.493 1.00 83.62 106 ASP A N 1
ATOM 880 C CA . ASP A 1 106 ? -2.924 -13.143 -8.155 1.00 83.62 106 ASP A CA 1
ATOM 881 C C . ASP A 1 106 ? -3.633 -11.838 -7.773 1.00 83.62 106 ASP A C 1
ATOM 883 O O . ASP A 1 106 ? -3.534 -11.319 -6.658 1.00 83.62 106 ASP A O 1
ATOM 887 N N . MET A 1 107 ? -4.358 -11.291 -8.746 1.00 82.12 107 MET A N 1
ATOM 888 C CA . MET A 1 107 ? -5.137 -10.070 -8.575 1.00 82.12 107 MET A CA 1
ATOM 889 C C . MET A 1 107 ? -6.290 -10.233 -7.583 1.00 82.12 107 MET A C 1
ATOM 891 O O . MET A 1 107 ? -6.725 -9.228 -7.020 1.00 82.12 107 MET A O 1
ATOM 895 N N . ASN A 1 108 ? -6.797 -11.451 -7.380 1.00 86.44 108 ASN A N 1
ATOM 896 C CA . ASN A 1 108 ? -7.884 -11.696 -6.437 1.00 86.44 108 ASN A CA 1
ATOM 897 C C . ASN A 1 108 ? -7.340 -11.640 -5.012 1.00 86.44 108 ASN A C 1
ATOM 899 O O . ASN A 1 108 ? -7.834 -10.847 -4.222 1.00 86.44 108 ASN A O 1
ATOM 903 N N . ALA A 1 109 ? -6.220 -12.317 -4.742 1.00 88.19 109 ALA A N 1
ATOM 904 C CA . ALA A 1 109 ? -5.558 -12.254 -3.439 1.00 88.19 109 ALA A CA 1
ATOM 905 C C . ALA A 1 109 ? -5.183 -10.817 -3.022 1.00 88.19 109 ALA A C 1
ATOM 907 O O . ALA A 1 109 ? -5.339 -10.448 -1.859 1.00 88.19 109 ALA A O 1
ATOM 908 N N . ILE A 1 110 ? -4.728 -9.975 -3.963 1.00 87.69 110 ILE A N 1
ATOM 909 C CA . ILE A 1 110 ? -4.428 -8.561 -3.673 1.00 87.69 110 ILE A CA 1
ATOM 910 C C . ILE A 1 110 ? -5.700 -7.777 -3.346 1.00 87.69 110 ILE A C 1
ATOM 912 O O . ILE A 1 110 ? -5.705 -6.992 -2.399 1.00 87.69 110 ILE A O 1
ATOM 916 N N . LYS A 1 111 ? -6.772 -7.955 -4.125 1.00 87.38 111 LYS A N 1
ATOM 917 C CA . LYS A 1 111 ? -8.047 -7.267 -3.875 1.00 87.38 111 LYS A CA 1
ATOM 918 C C . LYS A 1 111 ? -8.648 -7.693 -2.545 1.00 87.38 111 LYS A C 1
ATOM 920 O O . LYS A 1 111 ? -9.068 -6.826 -1.786 1.00 87.38 111 LYS A O 1
ATOM 925 N N . ASP A 1 112 ? -8.613 -8.984 -2.248 1.00 89.31 112 ASP A N 1
ATOM 926 C CA . ASP A 1 112 ? -9.113 -9.548 -1.000 1.00 89.31 112 ASP A CA 1
ATOM 927 C C . ASP A 1 112 ? -8.290 -9.021 0.181 1.00 89.31 112 ASP A C 1
ATOM 929 O O . ASP A 1 112 ? -8.851 -8.484 1.136 1.00 89.31 112 ASP A O 1
ATOM 933 N N . GLY A 1 113 ? -6.958 -9.030 0.065 1.00 87.00 113 GLY A N 1
ATOM 934 C CA . GLY A 1 113 ? -6.054 -8.449 1.057 1.00 87.00 113 GLY A CA 1
ATOM 935 C C . GLY A 1 113 ? -6.311 -6.960 1.300 1.00 87.00 113 GLY A C 1
ATOM 936 O O . GLY A 1 113 ? -6.463 -6.543 2.445 1.00 87.00 113 GLY A O 1
ATOM 937 N N . LEU A 1 114 ? -6.434 -6.154 0.244 1.00 87.31 114 LEU A N 1
ATOM 938 C CA . LEU A 1 114 ? -6.725 -4.721 0.372 1.00 87.31 114 LEU A CA 1
ATOM 939 C C . LEU A 1 114 ? -8.129 -4.460 0.923 1.00 87.31 114 LEU A C 1
ATOM 941 O O . LEU A 1 114 ? -8.309 -3.526 1.700 1.00 87.31 114 LEU A O 1
ATOM 945 N N . SER A 1 115 ? -9.107 -5.294 0.570 1.00 86.19 115 SER A N 1
ATOM 946 C CA . SER A 1 115 ? -10.464 -5.195 1.109 1.00 86.19 115 SER A CA 1
ATOM 947 C C . SER A 1 115 ? -10.536 -5.566 2.592 1.00 86.19 115 SER A C 1
ATOM 949 O O . SER A 1 115 ? -11.318 -4.969 3.324 1.00 86.19 115 SER A O 1
ATOM 951 N N . SER A 1 116 ? -9.670 -6.471 3.064 1.00 87.69 116 SER A N 1
ATOM 952 C CA . SER A 1 116 ? -9.602 -6.857 4.480 1.00 87.69 116 SER A CA 1
ATOM 953 C C . SER A 1 116 ? -9.108 -5.731 5.395 1.00 87.69 116 SER A C 1
ATOM 955 O O . SER A 1 116 ? -9.392 -5.732 6.589 1.00 87.69 116 SER A O 1
ATOM 957 N N . LEU A 1 117 ? -8.392 -4.754 4.830 1.00 84.00 117 LEU A N 1
ATOM 958 C CA . LEU A 1 117 ? -7.900 -3.579 5.552 1.00 84.00 117 LEU A CA 1
ATOM 959 C C . LEU A 1 117 ? -8.959 -2.475 5.686 1.00 84.00 117 LEU A C 1
ATOM 961 O O . LEU A 1 117 ? -8.699 -1.457 6.327 1.00 84.00 117 LEU A O 1
ATOM 965 N N . MET A 1 118 ? -10.125 -2.637 5.055 1.00 83.19 118 MET A N 1
ATOM 966 C CA . MET A 1 118 ? -11.176 -1.625 5.025 1.00 83.19 118 MET A CA 1
ATOM 967 C C . MET A 1 118 ? -12.220 -1.845 6.116 1.00 83.19 118 MET A C 1
ATOM 969 O O . MET A 1 118 ? -12.470 -2.960 6.569 1.00 83.19 118 MET A O 1
ATOM 973 N N . VAL A 1 119 ? -12.875 -0.754 6.513 1.00 85.00 119 VAL A N 1
ATOM 974 C CA . VAL A 1 119 ? -14.026 -0.814 7.423 1.00 85.00 119 VAL A CA 1
ATOM 975 C C . VAL A 1 119 ? -15.230 -1.396 6.660 1.00 85.00 119 VAL A C 1
ATOM 977 O O . VAL A 1 119 ? -15.401 -1.060 5.487 1.00 85.00 119 VAL A O 1
ATOM 980 N N . PRO A 1 120 ? -16.116 -2.200 7.286 1.00 78.81 120 PRO A N 1
ATOM 981 C CA . PRO A 1 120 ? -17.238 -2.854 6.594 1.00 78.81 120 PRO A CA 1
ATOM 982 C C . PRO A 1 120 ? -18.198 -1.925 5.830 1.00 78.81 120 PRO A C 1
ATOM 984 O O . PRO A 1 120 ? -18.897 -2.372 4.926 1.00 78.81 120 PRO A O 1
ATOM 987 N N . SER A 1 121 ? -18.256 -0.637 6.182 1.00 81.94 121 SER A N 1
ATOM 988 C CA . SER A 1 121 ? -19.090 0.366 5.506 1.00 81.94 121 SER A CA 1
ATOM 989 C C . SER A 1 121 ? -18.471 0.930 4.221 1.00 81.94 121 SER A C 1
ATOM 991 O O . SER A 1 121 ? -19.154 1.636 3.477 1.00 81.94 121 SER A O 1
ATOM 993 N N . GLN A 1 122 ? -17.194 0.653 3.952 1.00 86.06 122 GLN A N 1
ATOM 994 C CA . GLN A 1 122 ? -16.460 1.246 2.840 1.00 86.06 122 GLN A CA 1
ATOM 995 C C . GLN A 1 122 ? -16.532 0.381 1.581 1.00 86.06 122 GLN A C 1
ATOM 997 O O . GLN A 1 122 ? -16.400 -0.840 1.617 1.00 86.06 122 GLN A O 1
ATOM 1002 N N . LYS A 1 123 ? -16.683 1.039 0.431 1.00 87.25 123 LYS A N 1
ATOM 1003 C CA . LYS A 1 123 ? -16.737 0.413 -0.891 1.00 87.25 123 LYS A CA 1
ATOM 1004 C C . LYS A 1 123 ? -15.388 0.579 -1.599 1.00 87.25 123 LYS A C 1
ATOM 1006 O O . LYS A 1 123 ? -15.031 1.713 -1.944 1.00 87.25 123 LYS A O 1
ATOM 1011 N N . PRO A 1 124 ? -14.634 -0.510 -1.836 1.00 85.88 124 PRO A N 1
ATOM 1012 C CA . PRO A 1 124 ? -13.415 -0.447 -2.629 1.00 85.88 124 PRO A CA 1
ATOM 1013 C C . PRO A 1 124 ? -13.721 -0.286 -4.120 1.00 85.88 124 PRO A C 1
ATOM 1015 O O . PRO A 1 124 ? -14.544 -1.005 -4.686 1.00 85.88 124 PRO A O 1
ATOM 1018 N N . MET A 1 125 ? -12.989 0.602 -4.785 1.00 87.31 125 MET A N 1
ATOM 1019 C CA . MET A 1 125 ? -12.893 0.674 -6.241 1.00 87.31 125 MET A CA 1
ATOM 1020 C C . MET A 1 125 ? -11.451 0.391 -6.647 1.00 87.31 125 MET A C 1
ATOM 1022 O O . MET A 1 125 ? -10.545 1.106 -6.233 1.00 87.31 125 MET A O 1
ATOM 1026 N N . PHE A 1 126 ? -11.223 -0.636 -7.462 1.00 86.50 126 PHE A N 1
ATOM 1027 C CA . PHE A 1 126 ? -9.884 -1.004 -7.924 1.00 86.50 126 PHE A CA 1
ATOM 1028 C C . PHE A 1 126 ? -9.705 -0.641 -9.397 1.00 86.50 126 PHE A C 1
ATOM 1030 O O . PHE A 1 126 ? -10.433 -1.146 -10.250 1.00 86.50 126 PHE A O 1
ATOM 1037 N N . SER A 1 127 ? -8.700 0.181 -9.696 1.00 85.12 127 SER A N 1
ATOM 1038 C CA . SER A 1 127 ? -8.286 0.535 -11.056 1.00 85.12 127 SER A CA 1
ATOM 1039 C C . SER A 1 127 ? -6.864 0.025 -11.317 1.00 85.12 127 SER A C 1
ATOM 1041 O O . SER A 1 127 ? -5.899 0.655 -10.876 1.00 85.12 127 SER A O 1
ATOM 1043 N N . PRO A 1 128 ? -6.700 -1.139 -11.973 1.00 82.00 128 PRO A N 1
ATOM 1044 C CA . PRO A 1 128 ? -5.391 -1.634 -12.370 1.00 82.00 128 PRO A CA 1
ATOM 1045 C C . PRO A 1 128 ? -4.909 -0.948 -13.655 1.00 82.00 128 PRO A C 1
ATOM 1047 O O . PRO A 1 128 ? -5.583 -0.973 -14.684 1.00 82.00 128 PRO A O 1
ATOM 1050 N N . HIS A 1 129 ? -3.709 -0.382 -13.607 1.00 82.56 129 HIS A N 1
ATOM 1051 C CA . HIS A 1 129 ? -3.015 0.240 -14.728 1.00 82.56 129 HIS A CA 1
ATOM 1052 C C . HIS A 1 129 ? -1.708 -0.505 -14.996 1.00 82.56 129 HIS A C 1
ATOM 1054 O O . HIS A 1 129 ? -0.907 -0.721 -14.087 1.00 82.56 129 HIS A O 1
ATOM 1060 N N . MET A 1 130 ? -1.475 -0.882 -16.251 1.00 76.69 130 MET A N 1
ATOM 1061 C CA . MET A 1 130 ? -0.181 -1.409 -16.684 1.00 76.69 130 MET A CA 1
ATOM 1062 C C . MET A 1 130 ? 0.616 -0.312 -17.356 1.00 76.69 130 MET A C 1
ATOM 1064 O O . MET A 1 130 ? 0.121 0.337 -18.275 1.00 76.69 130 MET A O 1
ATOM 1068 N N . LEU A 1 131 ? 1.847 -0.133 -16.896 1.00 78.81 131 LEU A N 1
ATOM 1069 C CA . LEU A 1 131 ? 2.775 0.855 -17.416 1.00 78.81 131 LEU A CA 1
ATOM 1070 C C . LEU A 1 131 ? 4.052 0.132 -17.845 1.00 78.81 131 LEU A C 1
ATOM 1072 O O . LEU A 1 131 ? 4.937 -0.112 -17.017 1.00 78.81 131 LEU A O 1
ATOM 1076 N N . PRO A 1 132 ? 4.159 -0.265 -19.123 1.00 79.25 132 PRO A N 1
ATOM 1077 C CA . PRO A 1 132 ? 5.424 -0.748 -19.638 1.00 79.25 132 PRO A CA 1
ATOM 1078 C C . PRO A 1 132 ? 6.404 0.427 -19.702 1.00 79.25 132 PRO A C 1
ATOM 1080 O O . PRO A 1 132 ? 6.112 1.486 -20.254 1.00 79.25 132 PRO A O 1
ATOM 1083 N N . LEU A 1 133 ? 7.605 0.232 -19.162 1.00 79.12 133 LEU A N 1
ATOM 1084 C CA . LEU A 1 133 ? 8.654 1.257 -19.134 1.00 79.12 133 LEU A CA 1
ATOM 1085 C C . LEU A 1 133 ? 9.142 1.656 -20.538 1.00 79.12 133 LEU A C 1
ATOM 1087 O O . LEU A 1 133 ? 9.844 2.644 -20.690 1.00 79.12 133 LEU A O 1
ATOM 1091 N N . SER A 1 134 ? 8.769 0.896 -21.571 1.00 77.06 134 SER A N 1
ATOM 1092 C CA . SER A 1 134 ? 9.034 1.247 -22.969 1.00 77.06 134 SER A CA 1
ATOM 1093 C C . SER A 1 134 ? 8.194 2.420 -23.487 1.00 77.06 134 SER A C 1
ATOM 1095 O O . SER A 1 134 ? 8.566 2.993 -24.507 1.00 77.06 134 SER A O 1
ATOM 1097 N N . ASP A 1 135 ? 7.061 2.734 -22.852 1.00 78.69 135 ASP A N 1
ATOM 1098 C CA . ASP A 1 135 ? 6.096 3.698 -23.398 1.00 78.69 135 ASP A CA 1
ATOM 1099 C C . ASP A 1 135 ? 6.430 5.152 -23.029 1.00 78.69 135 ASP A C 1
ATOM 1101 O O . ASP A 1 135 ? 6.118 6.056 -23.800 1.00 78.69 135 ASP A O 1
ATOM 1105 N N . ASP A 1 136 ? 7.081 5.383 -21.883 1.00 81.69 136 ASP A N 1
ATOM 1106 C CA . ASP A 1 136 ? 7.498 6.716 -21.434 1.00 81.69 136 ASP A CA 1
ATOM 1107 C C . ASP A 1 136 ? 8.974 6.703 -20.976 1.00 81.69 136 ASP A C 1
ATOM 1109 O O . ASP A 1 136 ? 9.292 6.103 -19.938 1.00 81.69 136 ASP A O 1
ATOM 1113 N N . PRO A 1 137 ? 9.889 7.363 -21.718 1.00 85.00 137 PRO A N 1
ATOM 1114 C CA . PRO A 1 137 ? 11.298 7.435 -21.344 1.00 85.00 137 PRO A CA 1
ATOM 1115 C C . PRO A 1 137 ? 11.522 8.182 -20.022 1.00 85.00 137 PRO A C 1
ATOM 1117 O O . PRO A 1 137 ? 12.438 7.823 -19.276 1.00 85.00 137 PRO A O 1
ATOM 1120 N N . ASP A 1 138 ? 10.678 9.160 -19.682 1.00 85.75 138 ASP A N 1
ATOM 1121 C CA . ASP A 1 138 ? 10.788 9.892 -18.417 1.00 85.75 138 ASP A CA 1
ATOM 1122 C C . ASP A 1 138 ? 10.438 8.984 -17.235 1.00 85.75 138 ASP A C 1
ATOM 1124 O O . ASP A 1 138 ? 11.109 9.012 -16.200 1.00 85.75 138 ASP A O 1
ATOM 1128 N N . LEU A 1 139 ? 9.412 8.139 -17.389 1.00 85.94 139 LEU A N 1
ATOM 1129 C CA . LEU A 1 139 ? 9.032 7.154 -16.377 1.00 85.94 139 LEU A CA 1
ATOM 1130 C C . LEU A 1 139 ? 10.122 6.088 -16.203 1.00 85.94 139 LEU A C 1
ATOM 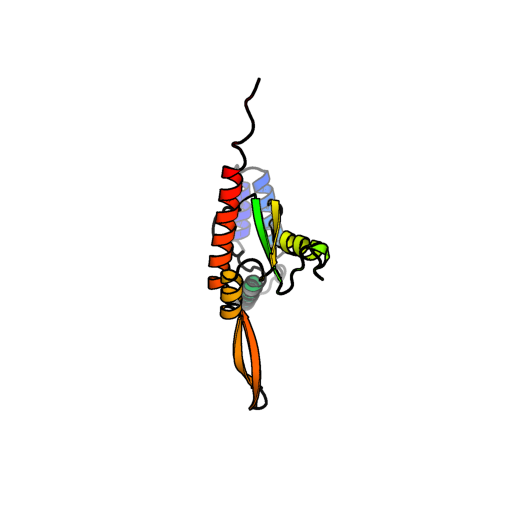1132 O O . LEU A 1 139 ? 10.439 5.713 -15.072 1.00 85.94 139 LEU A O 1
ATOM 1136 N N . ALA A 1 140 ? 10.731 5.623 -17.297 1.00 86.50 140 ALA A N 1
ATOM 1137 C CA . ALA A 1 140 ? 11.846 4.676 -17.253 1.00 86.50 140 ALA A CA 1
ATOM 1138 C C . ALA A 1 140 ? 13.080 5.256 -16.553 1.00 86.50 140 ALA A C 1
ATOM 1140 O O . ALA A 1 140 ?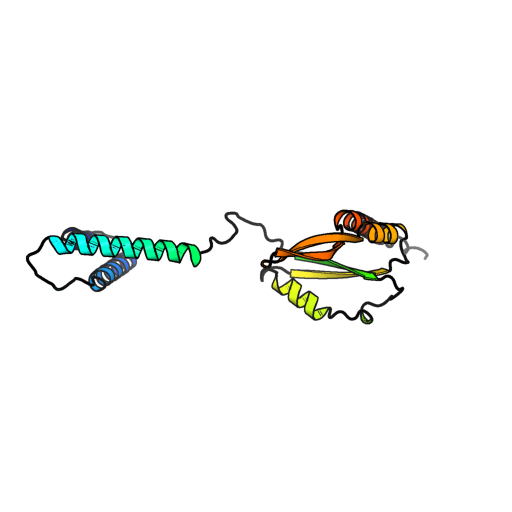 13.720 4.579 -15.736 1.00 86.50 140 ALA A O 1
ATOM 1141 N N . MET A 1 141 ? 13.389 6.523 -16.827 1.00 87.50 141 MET A N 1
ATOM 1142 C CA . MET A 1 141 ? 14.464 7.243 -16.157 1.00 87.50 141 MET A CA 1
ATOM 1143 C C . MET A 1 141 ? 14.155 7.416 -14.668 1.00 87.50 141 MET A C 1
ATOM 1145 O O . MET A 1 141 ? 14.975 7.052 -13.825 1.00 87.50 141 MET A O 1
ATOM 1149 N N . ALA A 1 142 ? 12.952 7.882 -14.333 1.00 87.19 142 ALA A N 1
ATOM 1150 C CA . ALA A 1 142 ? 12.498 8.045 -12.956 1.00 87.19 142 ALA A CA 1
ATOM 1151 C C . ALA A 1 142 ? 12.549 6.731 -12.167 1.00 87.19 142 ALA A C 1
ATOM 1153 O O . ALA A 1 142 ? 13.028 6.717 -11.036 1.00 87.19 142 ALA A O 1
ATOM 1154 N N . PHE A 1 143 ? 12.129 5.616 -12.768 1.00 86.44 143 PHE A N 1
ATOM 1155 C CA . PHE A 1 143 ? 12.224 4.289 -12.161 1.00 86.44 143 PHE A CA 1
ATOM 1156 C C . PHE A 1 143 ? 13.674 3.862 -11.914 1.00 86.44 143 PHE A C 1
ATOM 1158 O O . PHE A 1 143 ? 14.003 3.347 -10.843 1.00 86.44 143 PHE A O 1
ATOM 1165 N N . SER A 1 144 ? 14.557 4.120 -12.880 1.00 85.38 144 SER A N 1
ATOM 1166 C CA . SER A 1 144 ? 15.984 3.808 -12.760 1.00 85.38 144 SER A CA 1
ATOM 1167 C C . SER A 1 144 ? 16.652 4.617 -11.645 1.00 85.38 144 SER A C 1
ATOM 1169 O O . SER A 1 144 ? 17.451 4.069 -10.890 1.00 85.38 144 SER A O 1
ATOM 1171 N N . VAL A 1 145 ? 16.279 5.892 -11.498 1.00 86.94 145 VAL A N 1
ATOM 1172 C CA . VAL A 1 145 ? 16.773 6.789 -10.439 1.00 86.94 145 VAL A CA 1
ATOM 1173 C C . VAL A 1 145 ? 16.174 6.444 -9.070 1.00 86.94 145 VAL A C 1
ATOM 1175 O O . VAL A 1 145 ? 16.860 6.527 -8.048 1.00 86.94 145 VAL A O 1
ATOM 1178 N 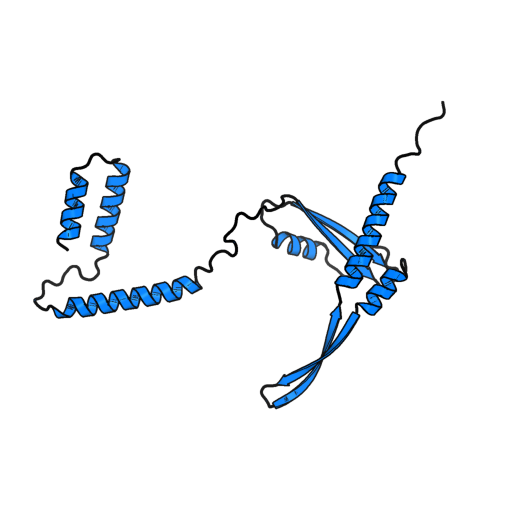N . ALA A 1 146 ? 14.902 6.045 -9.030 1.00 86.31 146 ALA A N 1
ATOM 1179 C CA . ALA A 1 146 ? 14.207 5.687 -7.799 1.00 86.31 146 ALA A CA 1
ATOM 1180 C C . ALA A 1 146 ? 14.739 4.389 -7.180 1.00 86.31 146 ALA A C 1
ATOM 1182 O O . ALA A 1 146 ? 14.693 4.226 -5.959 1.00 86.31 146 ALA A O 1
ATOM 1183 N N . ARG A 1 147 ? 15.264 3.466 -7.995 1.00 85.06 147 ARG A N 1
ATOM 1184 C CA . ARG A 1 147 ? 15.855 2.216 -7.513 1.00 85.06 147 ARG A CA 1
ATOM 1185 C C . ARG A 1 147 ? 17.224 2.483 -6.887 1.00 85.06 147 ARG A C 1
ATOM 1187 O O . ARG A 1 147 ? 18.236 2.579 -7.577 1.00 85.06 147 ARG A O 1
ATOM 1194 N N . ARG A 1 148 ? 17.271 2.540 -5.558 1.00 80.81 148 ARG A N 1
ATOM 1195 C CA . ARG A 1 148 ? 18.506 2.725 -4.786 1.00 80.81 148 ARG A CA 1
ATOM 1196 C C . ARG A 1 148 ? 18.902 1.420 -4.109 1.00 80.81 148 ARG A C 1
ATOM 1198 O O . ARG A 1 148 ? 18.060 0.693 -3.598 1.00 80.81 148 ARG A O 1
ATOM 1205 N N . ALA A 1 149 ? 20.193 1.120 -4.070 1.00 80.19 149 ALA A N 1
ATOM 1206 C CA . ALA A 1 149 ? 20.726 0.018 -3.278 1.00 80.19 149 ALA A CA 1
ATOM 1207 C C . ALA A 1 149 ? 21.634 0.599 -2.197 1.00 80.19 149 ALA A C 1
ATOM 1209 O O . ALA A 1 149 ? 22.577 1.324 -2.506 1.00 80.19 149 ALA A O 1
ATOM 1210 N N . ALA A 1 150 ? 21.347 0.293 -0.936 1.00 78.50 150 ALA A N 1
ATOM 1211 C CA . ALA A 1 150 ? 22.189 0.684 0.184 1.00 78.50 150 ALA A CA 1
ATOM 1212 C C . ALA A 1 150 ? 22.783 -0.566 0.826 1.00 78.50 150 ALA A C 1
ATOM 1214 O O . ALA A 1 150 ? 22.085 -1.541 1.114 1.00 78.50 150 ALA A O 1
ATOM 1215 N N . ALA A 1 151 ? 24.091 -0.541 1.057 1.00 81.31 151 ALA A N 1
ATOM 1216 C CA . ALA A 1 151 ? 24.743 -1.573 1.836 1.00 81.31 151 ALA A CA 1
ATOM 1217 C C . ALA A 1 151 ? 24.628 -1.231 3.319 1.00 81.31 151 ALA A C 1
ATOM 1219 O O . ALA A 1 151 ? 25.305 -0.326 3.803 1.00 81.31 151 ALA A O 1
ATOM 1220 N N . VAL A 1 152 ? 23.776 -1.963 4.030 1.00 81.56 152 VAL A N 1
ATOM 1221 C CA . VAL A 1 152 ? 23.593 -1.797 5.468 1.00 81.56 152 VAL A CA 1
ATOM 1222 C C . VAL A 1 152 ? 24.524 -2.773 6.191 1.00 81.56 152 VAL A C 1
ATOM 1224 O O . VAL A 1 152 ? 24.384 -3.992 6.021 1.00 81.56 152 VAL A O 1
ATOM 1227 N N . PRO A 1 153 ? 25.496 -2.274 6.970 1.00 83.94 153 PRO A N 1
ATOM 1228 C CA . PRO A 1 153 ? 26.295 -3.118 7.841 1.00 83.94 153 PRO A CA 1
ATOM 1229 C C . PRO A 1 153 ? 25.445 -3.608 9.017 1.00 83.94 153 PRO A C 1
ATOM 1231 O O . PRO A 1 153 ? 24.736 -2.827 9.647 1.00 83.94 153 PRO A O 1
ATOM 1234 N N . LEU A 1 154 ? 25.518 -4.899 9.320 1.00 85.19 154 LEU A N 1
ATOM 1235 C CA . LEU A 1 154 ? 24.885 -5.510 10.484 1.00 85.19 154 LEU A CA 1
ATOM 1236 C C . LEU A 1 154 ? 25.977 -6.114 11.368 1.00 85.19 154 LEU A C 1
ATOM 1238 O O . LEU A 1 154 ? 26.789 -6.914 10.900 1.00 85.19 154 LEU A O 1
ATOM 1242 N N . LEU A 1 155 ? 25.988 -5.720 12.639 1.00 86.56 155 LEU A N 1
ATOM 1243 C CA . LEU A 1 155 ? 26.801 -6.344 13.679 1.00 86.56 155 LEU A CA 1
ATOM 1244 C C . LEU A 1 155 ? 25.984 -7.474 14.298 1.00 86.56 155 LEU A C 1
ATOM 1246 O O . LEU A 1 155 ? 24.888 -7.244 14.811 1.00 86.56 155 LEU A O 1
ATOM 1250 N N . LEU A 1 156 ? 26.490 -8.699 14.202 1.00 85.31 156 LEU A N 1
ATOM 1251 C CA . LEU A 1 156 ? 25.865 -9.853 14.834 1.00 85.31 156 LEU A CA 1
ATOM 1252 C C . LEU A 1 156 ? 26.282 -9.923 16.310 1.00 85.31 156 LEU A C 1
ATOM 1254 O O . LEU A 1 156 ? 27.338 -9.429 16.698 1.00 85.31 156 LEU A O 1
ATOM 1258 N N . VAL A 1 157 ? 25.461 -10.582 17.134 1.00 84.56 157 VAL A N 1
ATOM 1259 C CA . VAL A 1 157 ? 25.673 -10.733 18.591 1.00 84.56 157 VAL A CA 1
ATOM 1260 C C . VAL A 1 157 ? 27.016 -11.401 18.924 1.00 84.56 157 VAL A C 1
ATOM 1262 O O . VAL A 1 157 ? 27.597 -11.157 19.973 1.00 84.56 157 VAL A O 1
ATOM 1265 N N . ASN A 1 158 ? 27.550 -12.199 17.999 1.00 85.44 158 ASN A N 1
ATOM 1266 C CA . ASN A 1 158 ? 28.862 -12.840 18.101 1.00 85.44 158 ASN A CA 1
ATOM 1267 C C . ASN A 1 158 ? 30.051 -11.907 17.769 1.00 85.44 158 ASN A C 1
ATOM 1269 O O . ASN A 1 158 ? 31.170 -12.389 17.626 1.00 85.44 158 ASN A O 1
ATOM 1273 N N . GLY A 1 159 ? 29.825 -10.602 17.577 1.00 85.44 159 GLY A N 1
ATOM 1274 C CA . GLY A 1 159 ? 30.864 -9.624 17.236 1.00 85.44 159 GLY A CA 1
ATOM 1275 C C . GLY A 1 159 ? 31.316 -9.651 15.771 1.00 85.44 159 GLY A C 1
ATOM 1276 O O . GLY A 1 159 ? 32.226 -8.913 15.400 1.00 85.44 159 GLY A O 1
ATOM 1277 N N . THR A 1 160 ? 30.694 -10.472 14.916 1.00 86.12 160 THR A N 1
ATOM 1278 C CA . THR A 1 160 ? 31.042 -10.545 13.488 1.00 86.12 160 THR A CA 1
ATOM 1279 C C . THR A 1 160 ? 30.275 -9.517 12.657 1.00 86.12 160 THR A C 1
ATOM 1281 O O . THR A 1 160 ? 29.109 -9.207 12.914 1.00 86.12 160 THR A O 1
ATOM 1284 N N . TYR A 1 161 ? 30.942 -8.983 11.634 1.00 85.69 161 TYR A N 1
ATOM 1285 C CA . TYR A 1 161 ? 30.371 -8.024 10.694 1.00 85.69 161 TYR A CA 1
ATOM 1286 C C . TYR A 1 161 ? 29.760 -8.742 9.488 1.00 85.69 161 TYR A C 1
ATOM 1288 O O . TYR A 1 161 ? 30.428 -9.539 8.827 1.00 85.69 161 TYR A O 1
ATOM 1296 N N . ARG A 1 162 ? 28.515 -8.402 9.137 1.00 85.50 162 ARG A N 1
ATOM 1297 C CA . ARG A 1 162 ? 27.872 -8.851 7.897 1.00 85.50 162 ARG A CA 1
ATOM 1298 C C . ARG A 1 162 ? 27.328 -7.663 7.114 1.00 85.50 162 ARG A C 1
ATOM 1300 O O . ARG A 1 162 ? 26.502 -6.901 7.606 1.00 85.50 162 ARG A O 1
ATOM 1307 N N . LYS A 1 163 ? 27.735 -7.531 5.852 1.00 84.50 163 LYS A N 1
ATOM 1308 C CA . LYS A 1 163 ? 27.186 -6.532 4.925 1.00 84.50 163 LYS A CA 1
ATOM 1309 C C . LYS A 1 163 ? 25.946 -7.103 4.237 1.00 84.50 163 LYS A C 1
ATOM 1311 O O . LYS A 1 163 ? 26.045 -8.121 3.557 1.00 84.50 163 LYS A O 1
ATOM 1316 N N . THR A 1 164 ? 24.794 -6.453 4.395 1.00 84.81 164 THR A N 1
ATOM 1317 C CA . THR A 1 164 ? 23.562 -6.810 3.670 1.00 84.81 164 THR A CA 1
ATOM 1318 C C . THR A 1 164 ? 23.220 -5.703 2.683 1.00 84.81 164 THR A C 1
ATOM 1320 O O . THR A 1 164 ? 23.128 -4.538 3.061 1.00 84.81 164 THR A O 1
ATOM 1323 N N . ILE A 1 165 ? 23.031 -6.050 1.412 1.00 85.25 165 ILE A N 1
ATOM 1324 C CA . ILE A 1 165 ? 22.568 -5.098 0.398 1.00 85.25 165 ILE A CA 1
ATOM 1325 C C . ILE A 1 165 ? 21.045 -5.062 0.470 1.00 85.25 165 ILE A C 1
ATOM 1327 O O . ILE A 1 165 ? 20.391 -6.084 0.278 1.00 85.25 165 ILE A O 1
ATOM 1331 N N . ARG A 1 166 ? 20.483 -3.892 0.767 1.00 83.19 166 ARG A N 1
ATOM 1332 C CA . ARG A 1 166 ? 19.040 -3.654 0.746 1.00 83.19 166 ARG A CA 1
ATOM 1333 C C . ARG A 1 166 ? 18.709 -2.761 -0.441 1.00 83.19 166 ARG A C 1
ATOM 1335 O O . ARG A 1 166 ? 19.294 -1.691 -0.605 1.00 83.19 166 ARG A O 1
ATOM 1342 N N . THR A 1 167 ? 17.788 -3.216 -1.277 1.00 83.12 167 THR A N 1
ATOM 1343 C CA . THR A 1 167 ? 17.239 -2.430 -2.382 1.00 83.12 167 THR A CA 1
ATOM 1344 C C . THR A 1 167 ? 16.004 -1.687 -1.900 1.00 83.12 167 THR A C 1
ATOM 1346 O O . THR A 1 167 ? 15.075 -2.301 -1.381 1.00 83.12 167 THR A O 1
ATOM 1349 N N . TYR A 1 168 ? 16.001 -0.376 -2.088 1.00 83.12 168 TYR A N 1
ATOM 1350 C CA . TYR A 1 168 ? 14.911 0.526 -1.758 1.00 83.12 168 TYR A CA 1
ATOM 1351 C C . TYR A 1 168 ? 14.416 1.215 -3.025 1.00 83.12 168 TYR A C 1
ATOM 1353 O O . TYR A 1 168 ? 15.161 1.399 -3.989 1.00 83.12 168 TYR A O 1
ATOM 1361 N N . LEU A 1 169 ? 13.151 1.608 -3.005 1.00 83.88 169 LEU A N 1
ATOM 1362 C CA . LEU A 1 169 ? 12.519 2.341 -4.088 1.00 83.88 169 LEU A CA 1
ATOM 1363 C C . LEU A 1 169 ? 12.040 3.684 -3.538 1.00 83.88 169 LEU A C 1
ATOM 1365 O O . LEU A 1 169 ? 11.236 3.723 -2.610 1.00 83.88 169 LEU A O 1
ATOM 1369 N N . ASP A 1 170 ? 12.581 4.775 -4.077 1.00 83.69 170 ASP A N 1
ATOM 1370 C CA . ASP A 1 170 ? 12.170 6.136 -3.731 1.00 83.69 170 ASP A CA 1
ATOM 1371 C C . ASP A 1 170 ? 10.811 6.435 -4.378 1.00 83.69 170 ASP A C 1
ATOM 1373 O O . ASP A 1 170 ? 10.700 6.657 -5.587 1.00 83.69 170 ASP A O 1
ATOM 1377 N N . SER A 1 171 ? 9.757 6.395 -3.565 1.00 81.62 171 SER A N 1
ATOM 1378 C CA . SER A 1 171 ? 8.379 6.537 -4.030 1.00 81.62 171 SER A CA 1
ATOM 1379 C C . SER A 1 171 ? 8.041 7.951 -4.501 1.00 81.62 171 SER A C 1
ATOM 1381 O O . SER A 1 171 ? 7.115 8.105 -5.292 1.00 81.62 171 SER A O 1
ATOM 1383 N N . SER A 1 172 ? 8.779 8.979 -4.066 1.00 85.31 172 SER A N 1
ATOM 1384 C CA . SER A 1 172 ? 8.441 10.384 -4.340 1.00 85.31 172 SER A CA 1
ATOM 1385 C C . SER A 1 172 ? 8.592 10.750 -5.823 1.00 85.31 172 SER A C 1
ATOM 1387 O O . SER A 1 172 ? 7.692 11.333 -6.431 1.00 85.31 172 SER A O 1
ATOM 1389 N N . ILE A 1 173 ? 9.705 10.330 -6.430 1.00 84.31 173 ILE A N 1
ATOM 1390 C CA . ILE A 1 173 ? 10.034 10.593 -7.836 1.00 84.31 173 ILE A CA 1
ATOM 1391 C C . ILE A 1 173 ? 9.046 9.863 -8.756 1.00 84.31 173 ILE A C 1
ATOM 1393 O O . ILE A 1 173 ? 8.546 10.437 -9.723 1.00 84.31 173 ILE A O 1
ATOM 1397 N N . LEU A 1 174 ? 8.720 8.608 -8.433 1.00 85.31 174 LEU A N 1
ATOM 1398 C CA . LEU A 1 174 ? 7.769 7.809 -9.207 1.00 85.31 174 LEU A CA 1
ATOM 1399 C C . LEU A 1 174 ? 6.338 8.323 -9.075 1.00 85.31 174 LEU A C 1
ATOM 1401 O O . LEU A 1 174 ? 5.621 8.400 -10.070 1.00 85.31 174 LEU A O 1
ATOM 1405 N N . GLN A 1 175 ? 5.931 8.730 -7.874 1.00 87.50 175 GLN A N 1
ATOM 1406 C CA . GLN A 1 175 ? 4.602 9.281 -7.636 1.00 87.50 175 GLN A CA 1
ATOM 1407 C C . GLN A 1 175 ? 4.346 10.529 -8.484 1.00 87.50 175 GLN A C 1
ATOM 1409 O O . GLN A 1 175 ? 3.276 10.642 -9.082 1.00 87.50 175 GLN A O 1
ATOM 1414 N N . TYR A 1 176 ? 5.323 11.434 -8.583 1.00 88.12 176 TYR A N 1
ATOM 1415 C CA . TYR A 1 176 ? 5.206 12.621 -9.429 1.00 88.12 176 TYR A CA 1
ATOM 1416 C C . TYR A 1 176 ? 4.943 12.252 -10.899 1.00 88.12 176 TYR A C 1
ATOM 1418 O O . TYR A 1 176 ? 4.017 12.785 -11.518 1.00 88.12 176 TYR A O 1
ATOM 1426 N N . GLN A 1 177 ? 5.697 11.290 -11.440 1.00 85.81 177 GLN A N 1
ATOM 1427 C CA . GLN A 1 177 ? 5.533 10.859 -12.831 1.00 85.81 177 GLN A CA 1
ATOM 1428 C C . GLN A 1 177 ? 4.200 10.143 -13.075 1.00 85.81 177 GLN A C 1
ATOM 1430 O O . GLN A 1 177 ? 3.517 10.418 -14.063 1.00 85.81 177 GLN A O 1
ATOM 1435 N N . LEU A 1 178 ? 3.766 9.293 -12.142 1.00 85.44 178 LEU A N 1
ATOM 1436 C CA . LEU A 1 178 ? 2.470 8.614 -12.216 1.00 85.44 178 LEU A CA 1
ATOM 1437 C C . LEU A 1 178 ? 1.297 9.601 -12.153 1.00 85.44 178 LEU A C 1
ATOM 1439 O O . LEU A 1 178 ? 0.330 9.468 -12.905 1.00 85.44 178 LEU A O 1
ATOM 1443 N N . GLN A 1 179 ? 1.386 10.629 -11.305 1.00 85.81 179 GLN A N 1
ATOM 1444 C CA . GLN A 1 179 ? 0.374 11.687 -11.238 1.00 85.81 179 GLN A CA 1
ATOM 1445 C C . GLN A 1 179 ? 0.311 12.501 -12.529 1.00 85.81 179 GLN A C 1
ATOM 1447 O O . GLN A 1 179 ? -0.783 12.836 -12.989 1.00 85.81 179 GLN A O 1
ATOM 1452 N N . ARG A 1 180 ? 1.466 12.809 -13.130 1.00 84.56 180 ARG A N 1
ATOM 1453 C CA . ARG A 1 180 ? 1.542 13.486 -14.428 1.00 84.56 180 ARG A CA 1
ATOM 1454 C C . ARG A 1 180 ? 0.839 12.664 -15.511 1.00 84.56 180 ARG A C 1
ATOM 1456 O O . ARG A 1 180 ? -0.028 13.194 -16.203 1.00 84.56 180 ARG A O 1
ATOM 1463 N N . LEU A 1 181 ? 1.131 11.366 -15.595 1.00 80.25 181 LEU A N 1
ATOM 1464 C CA . LEU A 1 181 ? 0.493 10.453 -16.551 1.00 80.25 181 LEU A CA 1
ATOM 1465 C C . LEU A 1 181 ? -1.023 10.346 -16.343 1.00 80.25 181 LEU A C 1
ATOM 1467 O O . LEU A 1 181 ? -1.784 10.400 -17.309 1.00 80.25 181 LEU A O 1
ATOM 1471 N N . ASN A 1 182 ? -1.480 10.269 -15.092 1.00 77.62 182 ASN A N 1
ATOM 1472 C CA . ASN A 1 182 ? -2.910 10.197 -14.795 1.00 77.62 182 ASN A CA 1
ATOM 1473 C C . ASN A 1 182 ? -3.652 11.493 -15.191 1.00 77.62 182 ASN A C 1
ATOM 1475 O O . ASN A 1 182 ? -4.733 11.445 -15.779 1.00 77.62 182 ASN A O 1
ATOM 1479 N N . LYS A 1 183 ? -3.042 12.669 -14.971 1.00 73.94 183 LYS A N 1
ATOM 1480 C CA . LYS A 1 183 ? -3.593 13.958 -15.436 1.00 73.94 183 LYS A CA 1
ATOM 1481 C C . LYS A 1 183 ? -3.742 14.009 -16.961 1.00 73.94 183 LYS A C 1
ATOM 1483 O O . LYS A 1 183 ? -4.770 14.471 -17.453 1.00 73.94 183 LYS A O 1
ATOM 1488 N N . HIS A 1 184 ? -2.760 13.499 -17.706 1.00 61.91 184 HIS A N 1
ATOM 1489 C CA . HIS A 1 184 ? -2.845 13.413 -19.168 1.00 61.91 184 HIS A CA 1
ATOM 1490 C C . HIS A 1 184 ? -3.928 12.433 -19.647 1.00 61.91 184 HIS A C 1
ATOM 1492 O O . HIS A 1 184 ? -4.602 12.713 -20.639 1.00 61.91 184 HIS A O 1
ATOM 1498 N N . GLY A 1 185 ? -4.150 11.326 -18.930 1.00 58.00 185 GLY A N 1
ATOM 1499 C CA . GLY A 1 185 ? -5.262 10.406 -19.198 1.00 58.00 185 GLY A CA 1
ATOM 1500 C C . GLY A 1 185 ? -6.635 11.054 -18.989 1.00 58.00 185 GLY A C 1
ATOM 1501 O O . GLY A 1 185 ? -7.519 10.899 -19.829 1.00 58.00 185 GLY A O 1
ATOM 1502 N N . SER A 1 186 ? -6.786 11.843 -17.923 1.00 53.19 186 SER A N 1
ATOM 1503 C CA . SER A 1 186 ? -8.020 12.580 -17.611 1.00 53.19 186 SER A CA 1
ATOM 1504 C C . SER A 1 186 ? -8.375 13.631 -18.678 1.00 53.19 186 SER A C 1
ATOM 1506 O O . SER A 1 186 ? -9.523 13.721 -19.109 1.00 53.19 186 SER A O 1
ATOM 1508 N N . LEU A 1 187 ? -7.382 14.363 -19.202 1.00 43.38 187 LEU A N 1
ATOM 1509 C CA . LEU A 1 187 ? -7.595 15.347 -20.278 1.00 43.38 187 LEU A CA 1
ATOM 1510 C C . LEU A 1 187 ? -7.999 14.710 -21.618 1.00 43.38 187 LEU A C 1
ATOM 1512 O O . LEU A 1 187 ? -8.722 15.327 -22.396 1.00 43.38 187 LEU A O 1
ATOM 1516 N N . LYS A 1 188 ? -7.576 13.471 -21.894 1.00 39.94 188 LYS A N 1
ATOM 1517 C CA . LYS A 1 188 ? -7.942 12.768 -23.133 1.00 39.94 188 LYS A CA 1
ATOM 1518 C C . LYS A 1 188 ? -9.410 12.318 -23.150 1.00 39.94 188 LYS A C 1
ATOM 1520 O O . LYS A 1 188 ? -9.977 12.196 -24.231 1.00 39.94 188 LYS A O 1
ATOM 1525 N N . VAL A 1 189 ? -10.026 12.110 -21.983 1.00 40.19 189 VAL A N 1
ATOM 1526 C CA . VAL A 1 189 ? -11.458 11.776 -21.868 1.00 40.19 189 VAL A CA 1
ATOM 1527 C C . VAL A 1 189 ? -12.332 12.990 -22.202 1.00 40.19 189 VAL A C 1
ATOM 1529 O O . VAL A 1 189 ? -13.300 12.844 -22.936 1.00 40.19 189 VAL A O 1
ATOM 1532 N N . LEU A 1 190 ? -11.946 14.200 -21.780 1.00 38.84 190 LEU A N 1
ATOM 1533 C CA . LEU A 1 190 ? -12.687 15.429 -22.109 1.00 38.84 190 LEU A CA 1
ATOM 1534 C C . LEU A 1 190 ? -12.600 15.835 -23.589 1.00 38.84 190 LEU A C 1
ATOM 1536 O O . LEU A 1 190 ? -13.538 16.430 -24.110 1.00 38.84 190 LEU A O 1
ATOM 1540 N N . SER A 1 191 ? -11.513 15.501 -24.288 1.00 36.69 191 SER A N 1
ATOM 1541 C CA . SER A 1 191 ? -11.366 15.832 -25.715 1.00 36.69 191 SER A CA 1
ATOM 1542 C C . SER A 1 191 ? -11.996 14.804 -26.671 1.00 36.69 191 SER A C 1
ATOM 1544 O O . SER A 1 191 ? -11.977 15.021 -27.881 1.00 36.69 191 SER A O 1
ATOM 1546 N N . GLY A 1 192 ? -12.527 13.683 -26.167 1.00 34.75 192 GLY A N 1
ATOM 1547 C CA . GLY A 1 192 ? -13.102 12.602 -26.983 1.00 34.75 192 GLY A CA 1
ATOM 1548 C C . GLY A 1 192 ? -14.604 12.719 -27.272 1.00 34.75 192 GLY A C 1
ATOM 1549 O O . GLY A 1 192 ? -15.113 11.983 -28.112 1.00 34.75 192 GLY A O 1
ATOM 1550 N N . GLU A 1 193 ? -15.313 13.642 -26.620 1.00 33.69 193 GLU A N 1
ATOM 1551 C CA . GLU A 1 193 ? -16.785 13.720 -26.619 1.00 33.69 193 GLU A CA 1
ATOM 1552 C C . GLU A 1 193 ? -17.322 14.902 -27.455 1.00 33.69 193 GLU A C 1
ATOM 1554 O O . GLU A 1 193 ? -18.324 15.527 -27.124 1.00 33.69 193 GLU A O 1
ATOM 1559 N N . GLY A 1 194 ? -16.626 15.234 -28.551 1.00 33.62 194 GLY A N 1
ATOM 1560 C CA . GLY A 1 194 ? -16.925 16.398 -29.399 1.00 33.62 194 GLY A CA 1
ATOM 1561 C C . GLY A 1 194 ? -16.932 16.144 -30.911 1.00 33.62 194 GLY A C 1
ATOM 1562 O O . GLY A 1 194 ? -16.761 17.091 -31.671 1.00 33.62 194 GLY A O 1
ATOM 1563 N N . SER A 1 195 ? -17.094 14.900 -31.381 1.00 33.19 195 SER A N 1
ATOM 1564 C CA . SER A 1 195 ? -17.188 14.624 -32.830 1.00 33.19 195 SER A CA 1
ATOM 1565 C C . SER A 1 195 ? -18.241 13.571 -33.188 1.00 33.19 195 SER A C 1
ATOM 1567 O O . SER A 1 195 ? -17.962 12.517 -33.746 1.00 33.19 195 SER A O 1
ATOM 1569 N N . SER A 1 196 ? -19.496 13.883 -32.888 1.00 37.78 196 SER A N 1
ATOM 1570 C CA . SER A 1 196 ? -20.658 13.303 -33.569 1.00 37.78 196 SER A CA 1
ATOM 1571 C C . SER A 1 196 ? -21.789 14.329 -33.514 1.00 37.78 196 SER A C 1
ATOM 1573 O O . SER A 1 196 ? -21.928 14.961 -32.475 1.00 37.78 196 SER A O 1
ATOM 1575 N N . PHE A 1 197 ? -22.567 14.460 -34.599 1.00 31.56 197 PHE A N 1
ATOM 1576 C CA . PHE A 1 197 ? -23.513 15.541 -34.972 1.00 31.56 197 PHE A CA 1
ATOM 1577 C C . PHE A 1 197 ? -22.809 16.672 -35.757 1.00 31.56 197 PHE A C 1
ATOM 1579 O O . PHE A 1 197 ? -22.033 17.427 -35.197 1.00 31.56 197 PHE A O 1
ATOM 1586 N N . THR A 1 198 ? -22.971 16.848 -37.075 1.00 35.09 198 THR A N 1
ATOM 1587 C CA . THR A 1 198 ? -24.177 16.782 -37.918 1.00 35.09 198 THR A CA 1
ATOM 1588 C C . THR A 1 198 ? -23.802 16.568 -39.399 1.00 35.09 198 THR A C 1
ATOM 1590 O O . THR A 1 198 ? -22.824 17.135 -39.873 1.00 35.09 198 THR A O 1
ATOM 1593 N N . SER A 1 199 ? -24.603 15.798 -40.139 1.00 30.73 199 SER A N 1
ATOM 1594 C CA . SER A 1 199 ? -24.919 16.071 -41.549 1.00 30.73 199 SER A CA 1
ATOM 1595 C C . SER A 1 199 ? -26.198 15.309 -41.899 1.00 30.73 199 SER A C 1
ATOM 1597 O O . SER A 1 199 ? -26.182 14.079 -42.009 1.00 30.73 199 SER A O 1
ATOM 1599 N N . SER A 1 200 ? -27.297 16.057 -41.974 1.00 36.62 200 SER A N 1
ATOM 1600 C CA . SER A 1 200 ? -28.481 15.695 -42.757 1.00 36.62 200 SER A CA 1
ATOM 1601 C C . SER A 1 200 ? -28.163 15.736 -44.247 1.00 36.62 200 SER A C 1
ATOM 1603 O O . SER A 1 200 ? -27.239 16.497 -44.617 1.00 36.62 200 SER A O 1
#

Solvent-accessible surface area (backbone atoms only — not comparable to full-atom values): 12581 Å² total; per-residue (Å²): 117,70,61,62,58,50,49,57,55,57,59,71,76,56,97,60,62,66,70,59,50,53,50,51,52,50,52,49,53,49,54,59,73,63,43,92,74,78,82,73,96,68,96,60,82,65,56,58,59,56,48,52,51,49,52,51,51,51,51,52,51,49,54,60,52,45,58,72,72,51,64,75,74,96,61,100,60,93,75,85,76,68,53,69,46,78,46,77,45,77,48,75,34,84,56,90,71,88,50,78,87,74,48,99,61,67,65,62,62,52,50,52,55,58,53,69,76,51,60,93,82,46,46,83,42,82,47,81,42,79,44,38,39,81,78,38,69,67,54,36,49,34,52,60,69,22,55,41,76,48,77,46,78,41,78,44,97,87,75,46,80,44,82,42,79,45,80,46,71,48,60,67,62,43,48,54,50,52,51,53,53,52,52,55,56,56,55,52,60,70,71,65,79,77,85,79,89,87,83,134

Mean predicted aligned error: 19.6 Å